Protein AF-A0A7S1VGA2-F1 (afdb_monomer_lite)

Foldseek 3Di:
DLLVPVLVVLVVLLVVLLVQLDDPVRCCQQVHDPDDVHDHHPLNVVSVVLSVVVSVVLSVLLVQQLVVVCVVPVDDSVVQSVLLVVQLVVQLVVQLPDCQCVPPQLLLLQQCVLHRVSSCVVRNSVSSCVRHDPVSSSSSSSSSLSSVQCSVQNNPRDPVVSCVSSVCSVPNDDDDDPDPDDPDDDPDDDDDDDDDDD

Radius of gyration: 21.78 Å; chains: 1; bounding box: 43×39×90 Å

Sequence (198 aa):
DASANKGGVTSSSLEVLAALALTDAEHSEHMCLPELGGEPPEFYKSYVQEVQDIIESNARLEFEAVWREHERTGEPRFVLTDKISDKINELNDAVVETDLFKSKRVRDAVMKHAVPQRLQELVGLEEILQRVPENYLQAIFSCYIASRYVYKFGLTAPEPHFLSFMAPYLFEGDEVLSQPKTPSVQPSSPKKKKKSTK

Structure (mmCIF, N/CA/C/O backbone):
data_AF-A0A7S1VGA2-F1
#
_entry.id   AF-A0A7S1VGA2-F1
#
loop_
_atom_site.group_PDB
_atom_site.id
_atom_site.type_symbol
_atom_site.label_atom_id
_atom_site.label_alt_id
_atom_site.label_comp_id
_atom_site.label_asym_id
_atom_site.label_entity_id
_atom_site.label_seq_id
_atom_site.pdbx_PDB_ins_code
_atom_site.Cartn_x
_atom_site.Cartn_y
_atom_site.Cartn_z
_atom_site.occupancy
_atom_site.B_iso_or_equiv
_atom_site.auth_seq_id
_atom_site.auth_comp_id
_atom_site.auth_asym_id
_atom_site.auth_atom_id
_atom_site.pdbx_PDB_model_num
ATOM 1 N N . ASP A 1 1 ? -1.236 -16.276 13.987 1.00 55.34 1 ASP A N 1
ATOM 2 C CA . ASP A 1 1 ? -1.074 -16.778 12.614 1.00 55.34 1 ASP A CA 1
ATOM 3 C C . ASP A 1 1 ? -1.465 -15.720 11.584 1.00 55.34 1 ASP A C 1
ATOM 5 O O . ASP A 1 1 ? -0.594 -15.245 10.872 1.00 55.34 1 ASP A O 1
ATOM 9 N N . ALA A 1 2 ? -2.711 -15.226 11.613 1.00 62.78 2 ALA A N 1
ATOM 10 C CA . ALA A 1 2 ? -3.245 -14.256 10.645 1.00 62.78 2 ALA A CA 1
ATOM 11 C C . ALA A 1 2 ? -2.461 -12.937 10.452 1.00 62.78 2 ALA A C 1
ATOM 13 O O . ALA A 1 2 ? -2.550 -12.348 9.387 1.00 62.78 2 ALA A O 1
ATOM 14 N N . SER A 1 3 ? -1.699 -12.450 11.438 1.00 62.25 3 SER A N 1
ATOM 15 C CA . SER A 1 3 ? -0.814 -11.280 11.246 1.00 62.25 3 SER A CA 1
ATOM 16 C C . SER A 1 3 ? 0.585 -11.679 10.743 1.00 62.25 3 SER A C 1
ATOM 18 O O . SER A 1 3 ? 1.204 -10.962 9.963 1.00 62.25 3 SER A O 1
ATOM 20 N N . ALA A 1 4 ? 1.069 -12.870 11.111 1.00 60.16 4 ALA A N 1
ATOM 21 C CA . ALA A 1 4 ? 2.411 -13.339 10.759 1.00 60.16 4 ALA A CA 1
ATOM 22 C C . ALA A 1 4 ? 2.522 -13.819 9.297 1.00 60.16 4 ALA A C 1
ATOM 24 O O . ALA A 1 4 ? 3.611 -13.803 8.730 1.00 60.16 4 ALA A O 1
ATOM 25 N N . ASN A 1 5 ? 1.410 -14.219 8.670 1.00 73.56 5 ASN A N 1
ATOM 26 C CA . ASN A 1 5 ? 1.384 -14.726 7.292 1.00 73.56 5 ASN A CA 1
ATOM 27 C C . ASN A 1 5 ? 1.237 -13.630 6.210 1.00 73.56 5 ASN A C 1
ATOM 29 O O . ASN A 1 5 ? 1.428 -13.907 5.025 1.00 73.56 5 ASN A O 1
ATOM 33 N N . LYS A 1 6 ? 0.952 -12.375 6.593 1.00 80.81 6 LYS A N 1
ATOM 34 C CA . LYS A 1 6 ? 0.698 -11.257 5.660 1.00 80.81 6 LYS A CA 1
ATOM 35 C C . LYS A 1 6 ? 1.936 -10.814 4.868 1.00 80.81 6 LYS A C 1
ATOM 37 O O . LYS A 1 6 ? 1.797 -10.152 3.837 1.00 80.81 6 LYS A O 1
ATOM 42 N N . GLY A 1 7 ? 3.135 -11.218 5.296 1.00 85.12 7 GLY A N 1
ATOM 43 C CA . GLY A 1 7 ? 4.381 -10.960 4.570 1.00 85.12 7 GLY A CA 1
ATOM 44 C C . GLY A 1 7 ? 4.391 -11.580 3.170 1.00 85.12 7 GLY A C 1
ATOM 45 O O . GLY A 1 7 ? 4.668 -10.877 2.204 1.00 85.12 7 GLY A O 1
ATOM 46 N N . GLY A 1 8 ? 3.991 -12.852 3.041 1.00 86.88 8 GLY A N 1
ATOM 47 C CA . GLY A 1 8 ? 3.944 -13.542 1.743 1.00 86.88 8 GLY A CA 1
ATOM 48 C C . GLY A 1 8 ? 2.891 -12.970 0.785 1.00 86.88 8 GLY A C 1
ATOM 49 O O . GLY A 1 8 ? 3.111 -12.895 -0.423 1.00 86.88 8 GLY A O 1
ATOM 50 N N . VAL A 1 9 ? 1.758 -12.507 1.323 1.00 89.06 9 VAL A N 1
ATOM 51 C CA . VAL A 1 9 ? 0.723 -11.808 0.537 1.00 89.06 9 VAL A CA 1
ATOM 52 C C . VAL A 1 9 ? 1.256 -10.473 0.016 1.00 89.06 9 VAL A C 1
ATOM 54 O O . VAL A 1 9 ? 1.057 -10.133 -1.146 1.00 89.06 9 VAL A O 1
ATOM 57 N N . THR A 1 10 ? 1.978 -9.733 0.859 1.00 92.00 10 THR A N 1
ATOM 58 C CA . THR A 1 10 ? 2.577 -8.450 0.470 1.00 92.00 10 THR A CA 1
ATOM 59 C C . THR A 1 10 ? 3.651 -8.648 -0.600 1.00 92.00 10 THR A C 1
ATOM 61 O O . THR A 1 10 ? 3.614 -7.963 -1.617 1.00 92.00 10 THR A O 1
ATOM 64 N N . SER A 1 11 ? 4.575 -9.599 -0.417 1.00 93.62 11 SER A N 1
ATOM 65 C CA . SER A 1 11 ? 5.650 -9.835 -1.387 1.00 93.62 11 SER A CA 1
ATOM 66 C C . SER A 1 11 ? 5.116 -10.276 -2.749 1.00 93.62 11 SER A C 1
ATOM 68 O O . SER A 1 11 ? 5.517 -9.712 -3.759 1.00 93.62 11 SER A O 1
ATOM 70 N N . SER A 1 12 ? 4.172 -11.224 -2.783 1.00 92.56 12 SER A N 1
ATOM 71 C CA . SER A 1 12 ? 3.577 -11.705 -4.040 1.00 92.56 12 SER A CA 1
ATOM 72 C C . SER A 1 12 ? 2.775 -10.621 -4.764 1.00 92.56 12 SER A C 1
ATOM 74 O O . SER A 1 12 ? 2.876 -10.494 -5.980 1.00 92.56 12 SER A O 1
ATOM 76 N N . SER A 1 13 ? 2.023 -9.789 -4.035 1.00 94.25 13 SER A N 1
ATOM 77 C CA . SER A 1 13 ? 1.293 -8.659 -4.625 1.00 94.25 13 SER A CA 1
ATOM 78 C C . SER A 1 13 ? 2.229 -7.627 -5.269 1.00 94.25 13 SER A C 1
ATOM 80 O O . SER A 1 13 ? 1.944 -7.121 -6.358 1.00 94.25 13 SER A O 1
ATOM 82 N N . LEU A 1 14 ? 3.369 -7.337 -4.630 1.00 96.88 14 LEU A N 1
ATOM 83 C CA . LEU A 1 14 ? 4.366 -6.407 -5.164 1.00 96.88 14 LEU A CA 1
ATOM 84 C C . LEU A 1 14 ? 5.155 -7.008 -6.336 1.00 96.88 14 LEU A C 1
ATOM 86 O O . LEU A 1 14 ? 5.416 -6.310 -7.310 1.00 96.88 14 LEU A O 1
ATOM 90 N N . GLU A 1 15 ? 5.449 -8.306 -6.308 1.00 95.69 15 GLU A N 1
ATOM 91 C CA . GLU A 1 15 ? 6.042 -9.015 -7.448 1.00 95.69 15 GLU A CA 1
ATOM 92 C C . GLU A 1 15 ? 5.124 -8.973 -8.681 1.00 95.69 15 GLU A C 1
ATOM 94 O O . GLU A 1 15 ? 5.561 -8.605 -9.771 1.00 95.69 15 GLU A O 1
ATOM 99 N N . VAL A 1 16 ? 3.826 -9.248 -8.501 1.00 97.00 16 VAL A N 1
ATOM 100 C CA . VAL A 1 16 ? 2.825 -9.114 -9.573 1.00 97.00 16 VAL A CA 1
ATOM 101 C C . VAL A 1 16 ? 2.725 -7.667 -10.058 1.00 97.00 16 VAL A C 1
ATOM 103 O O . VAL A 1 16 ? 2.638 -7.434 -11.262 1.00 97.00 16 VAL A O 1
ATOM 106 N N . LEU A 1 17 ? 2.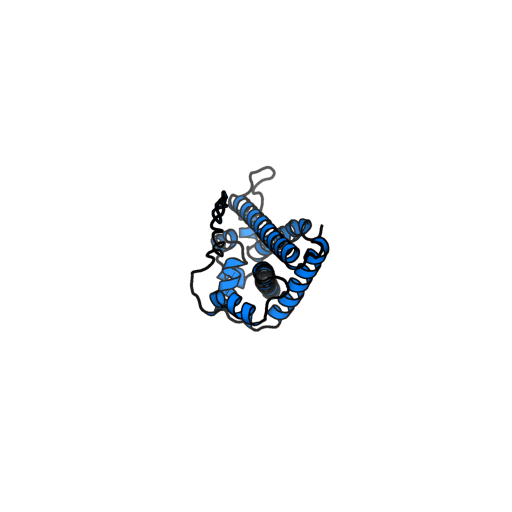780 -6.680 -9.156 1.00 97.81 17 LEU A N 1
ATOM 107 C CA . LEU A 1 17 ? 2.789 -5.267 -9.540 1.00 97.81 17 LEU A CA 1
ATOM 108 C C . LEU A 1 17 ? 3.992 -4.929 -10.430 1.00 97.81 17 LEU A C 1
ATOM 110 O O . LEU A 1 17 ? 3.812 -4.259 -11.443 1.00 97.81 17 LEU A O 1
ATOM 114 N N . ALA A 1 18 ? 5.195 -5.397 -10.085 1.00 97.62 18 ALA A N 1
ATOM 115 C CA . ALA A 1 18 ? 6.385 -5.193 -10.909 1.00 97.62 18 ALA A CA 1
ATOM 116 C C . ALA A 1 18 ? 6.227 -5.835 -12.297 1.00 97.62 18 ALA A C 1
ATOM 118 O O . ALA A 1 18 ? 6.518 -5.188 -13.300 1.00 97.62 18 ALA A O 1
ATOM 119 N N . ALA A 1 19 ? 5.692 -7.057 -12.368 1.00 97.12 19 ALA A N 1
ATOM 120 C CA . ALA A 1 19 ? 5.432 -7.745 -13.634 1.00 97.12 19 ALA A CA 1
ATOM 121 C C . ALA A 1 19 ? 4.388 -7.036 -14.516 1.00 97.12 19 ALA A C 1
ATOM 123 O O . ALA A 1 19 ? 4.498 -7.067 -15.735 1.00 97.12 19 ALA A O 1
ATOM 124 N N . LEU A 1 20 ? 3.385 -6.381 -13.919 1.00 97.94 20 LEU A N 1
ATOM 125 C CA . LEU A 1 20 ? 2.378 -5.601 -14.652 1.00 97.94 20 LEU A CA 1
ATOM 126 C C . LEU A 1 20 ? 2.880 -4.210 -15.071 1.00 97.94 20 LEU A C 1
ATOM 128 O O . LEU A 1 20 ? 2.376 -3.634 -16.032 1.00 97.94 20 LEU A O 1
ATOM 132 N N . ALA A 1 21 ? 3.824 -3.643 -14.321 1.00 97.94 21 ALA A N 1
ATOM 133 C CA . ALA A 1 21 ? 4.350 -2.300 -14.551 1.00 97.94 21 ALA A CA 1
ATOM 134 C C . ALA A 1 21 ? 5.511 -2.262 -15.557 1.00 97.94 21 ALA A C 1
ATOM 136 O O . ALA A 1 21 ? 5.733 -1.237 -16.207 1.00 97.94 21 ALA A O 1
ATOM 137 N N . LEU A 1 22 ? 6.267 -3.352 -15.674 1.00 98.19 22 LEU A N 1
ATOM 138 C CA . LEU A 1 22 ? 7.411 -3.466 -16.573 1.00 98.19 22 LEU A CA 1
ATOM 139 C C . LEU A 1 22 ? 6.993 -4.106 -17.899 1.00 98.19 22 LEU A C 1
ATOM 141 O O . LEU A 1 22 ? 6.165 -5.011 -17.940 1.00 98.19 22 LEU A O 1
ATOM 145 N N . THR A 1 23 ? 7.595 -3.653 -18.993 1.00 97.88 23 THR A N 1
ATOM 146 C CA . THR A 1 23 ? 7.565 -4.392 -20.261 1.00 97.88 23 THR A CA 1
ATOM 147 C C . THR A 1 23 ? 8.368 -5.689 -20.138 1.00 97.88 23 THR A C 1
ATOM 149 O O . THR A 1 23 ? 9.247 -5.797 -19.285 1.00 97.88 23 THR A O 1
ATOM 152 N N . ASP A 1 24 ? 8.143 -6.655 -21.032 1.00 97.19 24 ASP A N 1
ATOM 153 C CA . ASP A 1 24 ? 8.895 -7.922 -21.034 1.00 97.19 24 ASP A CA 1
ATOM 154 C C . ASP A 1 24 ? 10.421 -7.709 -21.069 1.00 97.19 24 ASP A C 1
ATOM 156 O O . ASP A 1 24 ? 11.172 -8.424 -20.404 1.00 97.19 24 ASP A O 1
ATOM 160 N N . ALA A 1 25 ? 10.883 -6.701 -21.820 1.00 97.12 25 ALA A N 1
ATOM 161 C CA . ALA A 1 25 ? 12.299 -6.355 -21.917 1.00 97.12 25 ALA A CA 1
ATOM 162 C C . ALA A 1 25 ? 12.837 -5.772 -20.600 1.00 97.12 25 ALA A C 1
ATOM 164 O O . ALA A 1 25 ? 13.835 -6.271 -20.084 1.00 97.12 25 ALA A O 1
ATOM 165 N N . GLU A 1 26 ? 12.150 -4.777 -20.025 1.00 97.69 26 GLU A N 1
ATOM 166 C CA . GLU A 1 26 ? 12.526 -4.178 -18.734 1.00 97.69 26 GLU A CA 1
ATOM 167 C C . GLU A 1 26 ? 12.481 -5.218 -17.603 1.00 97.69 26 GLU A C 1
ATOM 169 O O . GLU A 1 26 ? 13.362 -5.250 -16.746 1.00 97.69 26 GLU A O 1
ATOM 174 N N . HIS A 1 27 ? 11.484 -6.108 -17.605 1.00 97.12 27 HIS A N 1
ATOM 175 C CA . HIS A 1 27 ? 11.375 -7.185 -16.626 1.00 97.12 27 HIS A CA 1
ATOM 176 C C . HIS A 1 27 ? 12.542 -8.170 -16.757 1.00 97.12 27 HIS A C 1
ATOM 178 O O . HIS A 1 27 ? 13.183 -8.505 -15.761 1.00 97.12 27 HIS A O 1
ATOM 184 N N . SER A 1 28 ? 12.861 -8.608 -17.978 1.00 95.88 28 SER A N 1
ATOM 185 C CA . SER A 1 28 ? 14.006 -9.490 -18.213 1.00 95.88 28 SER A CA 1
ATOM 186 C C . SER A 1 28 ? 15.332 -8.847 -17.803 1.00 95.88 28 SER A C 1
ATOM 188 O O . SER A 1 28 ? 16.215 -9.551 -17.320 1.00 95.88 28 SER A O 1
ATOM 190 N N . GLU A 1 29 ? 15.489 -7.539 -18.000 1.00 96.12 29 GLU A N 1
ATOM 191 C CA . GLU A 1 29 ? 16.711 -6.809 -17.656 1.00 96.12 29 GLU A CA 1
ATOM 192 C C . GLU A 1 29 ? 16.858 -6.594 -16.144 1.00 96.12 29 GLU A C 1
ATOM 194 O O . GLU A 1 29 ? 17.941 -6.769 -15.584 1.00 96.12 29 GLU A O 1
ATOM 199 N N . HIS A 1 30 ? 15.774 -6.204 -15.473 1.00 97.38 30 HIS A N 1
ATOM 200 C CA . HIS A 1 30 ? 15.844 -5.697 -14.105 1.00 97.38 30 HIS A CA 1
ATOM 201 C C . HIS A 1 30 ? 15.396 -6.690 -13.035 1.00 97.38 30 HIS A C 1
ATOM 203 O O . HIS A 1 30 ? 15.802 -6.536 -11.883 1.00 97.38 30 HIS A O 1
ATOM 209 N N . MET A 1 31 ? 14.591 -7.697 -13.388 1.00 96.00 31 MET A N 1
ATOM 210 C CA . MET A 1 31 ? 13.984 -8.641 -12.438 1.00 96.00 31 MET A CA 1
ATOM 211 C C . MET A 1 31 ? 14.457 -10.087 -12.619 1.00 96.00 31 MET A C 1
ATOM 213 O O . MET A 1 31 ? 14.216 -10.918 -11.744 1.00 96.00 31 MET A O 1
ATOM 217 N N . CYS A 1 32 ? 15.132 -10.415 -13.723 1.00 94.19 32 CYS A N 1
ATOM 218 C CA . CYS A 1 32 ? 15.611 -11.769 -14.001 1.00 94.19 32 CYS A CA 1
ATOM 219 C C . CYS A 1 32 ? 17.134 -11.884 -13.874 1.00 94.19 32 CYS A C 1
ATOM 221 O O . CYS A 1 32 ? 17.874 -10.920 -14.052 1.00 94.19 32 CYS A O 1
ATOM 223 N N . LEU A 1 33 ? 17.613 -13.095 -13.578 1.00 93.06 33 LEU A N 1
ATOM 224 C CA . LEU A 1 33 ? 19.043 -13.392 -13.633 1.00 93.06 33 LEU A CA 1
ATOM 225 C C . LEU A 1 33 ? 19.530 -13.310 -15.089 1.00 93.06 33 LEU A C 1
ATOM 227 O O . LEU A 1 33 ? 18.961 -14.005 -15.934 1.00 93.06 33 LEU A O 1
ATOM 231 N N . PRO A 1 34 ? 20.595 -12.543 -15.387 1.00 86.88 34 PRO A N 1
ATOM 232 C CA . PRO A 1 34 ? 21.157 -12.487 -16.737 1.00 86.88 34 PRO A CA 1
ATOM 233 C C . PRO A 1 34 ? 21.733 -13.837 -17.184 1.00 86.88 34 PRO A C 1
ATOM 235 O O . PRO A 1 34 ? 21.670 -14.200 -18.356 1.00 86.88 34 PRO A O 1
ATOM 238 N N . GLU A 1 35 ? 22.296 -14.587 -16.232 1.00 89.44 35 GLU A N 1
ATOM 239 C CA . GLU A 1 35 ? 22.978 -15.859 -16.457 1.00 89.44 35 GLU A CA 1
ATOM 240 C C . GLU A 1 35 ? 22.663 -16.841 -15.320 1.00 89.44 35 GLU A C 1
ATOM 242 O O . GLU A 1 35 ? 22.491 -16.450 -14.161 1.00 89.44 35 GLU A O 1
ATOM 247 N N . LEU A 1 36 ? 22.614 -18.142 -15.627 1.00 86.81 36 LEU A N 1
ATOM 248 C CA . LEU A 1 36 ? 22.375 -19.174 -14.618 1.00 86.81 36 LEU A CA 1
ATOM 249 C C . LEU A 1 36 ? 23.535 -19.215 -13.611 1.00 86.81 36 LEU A C 1
ATOM 251 O O . LEU A 1 36 ? 24.669 -19.512 -13.976 1.00 86.81 36 LEU A O 1
ATOM 255 N N . GLY A 1 37 ? 23.234 -18.960 -12.337 1.00 83.88 37 GLY A N 1
ATOM 256 C CA . GLY A 1 37 ? 24.248 -18.865 -11.280 1.00 83.88 37 GLY A CA 1
ATOM 257 C C . GLY A 1 37 ? 24.991 -17.524 -11.240 1.00 83.88 37 GLY A C 1
ATOM 258 O O . GLY A 1 37 ? 25.950 -17.400 -10.482 1.00 83.88 37 GLY A O 1
ATOM 259 N N . GLY A 1 38 ? 24.558 -16.543 -12.039 1.00 88.44 38 GLY A N 1
ATOM 260 C CA . GLY A 1 38 ? 25.034 -15.165 -11.969 1.00 88.44 38 GLY A CA 1
ATOM 261 C C . GLY A 1 38 ? 24.440 -14.383 -10.795 1.00 88.44 38 GLY A C 1
ATOM 262 O O . GLY A 1 38 ? 23.589 -14.870 -10.047 1.00 88.44 38 GLY A O 1
ATOM 263 N N . GLU A 1 39 ? 24.889 -13.140 -10.648 1.00 93.69 39 GLU A N 1
ATOM 264 C CA . GLU A 1 39 ? 24.371 -12.217 -9.639 1.00 93.69 39 GLU A CA 1
ATOM 265 C C . GLU A 1 39 ? 23.034 -11.596 -10.082 1.00 93.69 39 GLU A C 1
ATOM 267 O O . GLU A 1 39 ? 22.896 -11.217 -11.249 1.00 93.69 39 GLU A O 1
ATOM 272 N N . PRO A 1 40 ? 22.056 -11.431 -9.169 1.00 94.00 40 PRO A N 1
ATOM 273 C CA . PRO A 1 40 ? 20.838 -10.682 -9.462 1.00 94.00 40 PRO A CA 1
ATOM 274 C C . PRO A 1 40 ? 21.136 -9.235 -9.877 1.00 94.00 40 PRO A C 1
ATOM 276 O O . PRO A 1 40 ? 22.064 -8.639 -9.311 1.00 94.00 40 PRO A O 1
ATOM 279 N N . PRO A 1 41 ? 20.335 -8.646 -10.790 1.00 96.19 41 PRO A N 1
ATOM 280 C CA . PRO A 1 41 ? 20.446 -7.234 -11.134 1.00 96.19 41 PRO A CA 1
ATOM 281 C C . PRO A 1 41 ? 20.376 -6.341 -9.892 1.00 96.19 41 PRO A C 1
ATOM 283 O O . PRO A 1 41 ? 19.668 -6.641 -8.927 1.00 96.19 41 PRO A O 1
ATOM 286 N N . GLU A 1 42 ? 21.074 -5.207 -9.929 1.00 96.62 42 GLU A N 1
ATOM 287 C CA . GLU A 1 42 ? 21.094 -4.273 -8.796 1.00 96.62 42 GLU A CA 1
ATOM 288 C C . GLU A 1 42 ? 19.692 -3.732 -8.479 1.00 96.62 42 GLU A C 1
ATOM 290 O O . GLU A 1 42 ? 19.314 -3.611 -7.313 1.00 96.62 42 GLU A O 1
ATOM 295 N N . PHE A 1 43 ? 18.880 -3.498 -9.518 1.00 97.50 43 PHE A N 1
ATOM 296 C CA . PHE A 1 43 ? 17.478 -3.128 -9.346 1.00 97.50 43 PHE A CA 1
ATOM 297 C C . PHE A 1 43 ? 16.731 -4.168 -8.508 1.00 97.50 43 PHE A C 1
ATOM 299 O O . PHE A 1 43 ? 16.188 -3.804 -7.468 1.00 97.50 43 PHE A O 1
ATOM 306 N N . TYR A 1 44 ? 16.773 -5.450 -8.894 1.00 97.38 44 TYR A N 1
ATOM 307 C CA . TYR A 1 44 ? 16.127 -6.537 -8.157 1.00 97.38 44 TYR A CA 1
ATOM 308 C C . TYR A 1 44 ? 16.543 -6.562 -6.682 1.00 97.38 44 TYR A C 1
ATOM 310 O O . TYR A 1 44 ? 15.686 -6.635 -5.804 1.00 97.38 44 TYR A O 1
ATOM 318 N N . LYS A 1 45 ? 17.845 -6.439 -6.386 1.00 97.31 45 LYS A N 1
ATOM 319 C CA . LYS A 1 45 ? 18.355 -6.413 -5.002 1.00 97.31 45 LYS A CA 1
ATOM 320 C C . LYS A 1 45 ? 17.744 -5.258 -4.204 1.00 97.31 45 LYS A C 1
ATOM 322 O O . LYS A 1 45 ? 17.221 -5.474 -3.112 1.00 97.31 45 LYS A O 1
ATOM 327 N N . SER A 1 46 ? 17.763 -4.050 -4.769 1.00 98.06 46 SER A N 1
ATOM 328 C CA . SER A 1 46 ? 17.198 -2.861 -4.121 1.00 98.06 46 SER A CA 1
ATOM 329 C C . SER A 1 46 ? 15.671 -2.921 -3.980 1.00 98.06 46 SER A C 1
ATOM 331 O O . SER A 1 46 ? 15.127 -2.482 -2.969 1.00 98.06 46 SER A O 1
ATOM 333 N N . TYR A 1 47 ? 14.981 -3.514 -4.957 1.00 98.06 47 TYR A N 1
ATOM 334 C CA . TYR A 1 47 ? 13.534 -3.695 -4.952 1.00 98.06 47 TYR A CA 1
ATOM 335 C C . TYR A 1 47 ? 13.105 -4.707 -3.888 1.00 98.06 47 TYR A C 1
ATOM 337 O O . TYR A 1 47 ? 12.193 -4.438 -3.112 1.00 98.06 47 TYR A O 1
ATOM 345 N N . VAL A 1 48 ? 13.805 -5.841 -3.780 1.00 97.38 48 VAL A N 1
ATOM 346 C CA . VAL A 1 48 ? 13.564 -6.836 -2.725 1.00 97.38 48 VAL A CA 1
ATOM 347 C C . VAL A 1 48 ? 13.789 -6.236 -1.338 1.00 97.38 48 VAL A C 1
ATOM 349 O O . VAL A 1 48 ? 12.992 -6.501 -0.439 1.00 97.38 48 VAL A O 1
ATOM 352 N N . GLN A 1 49 ? 14.823 -5.407 -1.159 1.00 98.19 49 GLN A N 1
ATOM 353 C CA . GLN A 1 49 ? 15.041 -4.711 0.111 1.00 98.19 49 GLN A CA 1
ATOM 354 C C . GLN A 1 49 ? 13.865 -3.782 0.450 1.00 98.19 49 GLN A C 1
ATOM 356 O O . GLN A 1 49 ? 13.343 -3.836 1.558 1.00 98.19 49 GLN A O 1
ATOM 361 N N . GLU A 1 50 ? 13.382 -2.993 -0.512 1.00 98.38 50 GLU A N 1
ATOM 362 C CA . GLU A 1 50 ? 12.206 -2.142 -0.297 1.00 98.38 50 GLU A CA 1
ATOM 363 C C . GLU A 1 50 ? 10.943 -2.962 0.033 1.00 98.38 50 GLU A C 1
ATOM 365 O O . GLU A 1 50 ? 10.174 -2.593 0.921 1.00 98.38 50 GLU A O 1
ATOM 370 N N . VAL A 1 51 ? 10.729 -4.103 -0.629 1.00 97.56 51 VAL A N 1
ATOM 371 C CA . VAL A 1 51 ? 9.617 -5.017 -0.316 1.00 97.56 51 VAL A CA 1
ATOM 372 C C . VAL A 1 51 ? 9.705 -5.516 1.131 1.00 97.56 51 VAL A C 1
ATOM 374 O O . VAL A 1 51 ? 8.687 -5.551 1.827 1.00 97.56 51 VAL A O 1
ATOM 377 N N . GLN A 1 52 ? 10.901 -5.870 1.608 1.00 97.56 52 GLN A N 1
ATOM 378 C CA . GLN A 1 52 ? 11.119 -6.263 3.004 1.00 97.56 52 GLN A CA 1
ATOM 379 C C . GLN A 1 52 ? 10.790 -5.114 3.962 1.00 97.56 52 GLN A C 1
ATOM 381 O O . GLN A 1 52 ? 10.035 -5.315 4.916 1.00 97.56 52 GLN A O 1
ATOM 386 N N . ASP A 1 53 ? 11.248 -3.898 3.661 1.00 97.88 53 ASP A N 1
ATOM 387 C CA . ASP A 1 53 ? 10.968 -2.710 4.472 1.00 97.88 53 ASP A CA 1
ATOM 388 C C . ASP A 1 53 ? 9.453 -2.423 4.554 1.00 97.88 53 ASP A C 1
ATOM 390 O O . ASP A 1 53 ? 8.924 -2.083 5.621 1.00 97.88 53 ASP A O 1
ATOM 394 N N . ILE A 1 54 ? 8.719 -2.607 3.448 1.00 96.88 54 ILE A N 1
ATOM 395 C CA . ILE A 1 54 ? 7.254 -2.483 3.404 1.00 96.88 54 ILE A CA 1
ATOM 396 C C . ILE A 1 54 ? 6.589 -3.547 4.286 1.00 96.88 54 ILE A C 1
ATOM 398 O O . ILE A 1 54 ? 5.676 -3.216 5.051 1.00 96.88 54 ILE A O 1
ATOM 402 N N . ILE A 1 55 ? 7.038 -4.805 4.214 1.00 96.06 55 ILE A N 1
ATOM 403 C CA . ILE A 1 55 ? 6.518 -5.906 5.040 1.00 96.06 55 ILE A CA 1
ATOM 404 C C . ILE A 1 55 ? 6.723 -5.602 6.524 1.00 96.06 55 ILE A C 1
ATOM 406 O O . ILE A 1 55 ? 5.767 -5.668 7.301 1.00 96.06 55 ILE A O 1
ATOM 410 N N . GLU A 1 56 ? 7.935 -5.214 6.918 1.00 96.31 56 GLU A N 1
ATOM 411 C CA . GLU A 1 56 ? 8.247 -4.854 8.301 1.00 96.31 56 GLU A CA 1
ATOM 412 C C . GLU A 1 56 ? 7.416 -3.660 8.774 1.00 96.31 56 GLU A C 1
ATOM 414 O O . GLU A 1 56 ? 6.919 -3.638 9.903 1.00 96.31 56 GLU A O 1
ATOM 419 N N . SER A 1 57 ? 7.229 -2.666 7.904 1.00 96.31 57 SER A N 1
ATOM 420 C CA . SER A 1 57 ? 6.414 -1.496 8.211 1.00 96.31 57 SER A CA 1
ATOM 421 C C . SER A 1 57 ? 4.947 -1.848 8.427 1.00 96.31 57 SER A C 1
ATOM 423 O O . SER A 1 57 ? 4.350 -1.423 9.419 1.00 96.31 57 SER A O 1
ATOM 425 N N . ASN A 1 58 ? 4.378 -2.683 7.558 1.00 95.00 58 ASN A N 1
ATOM 426 C CA . ASN A 1 58 ? 3.011 -3.172 7.694 1.00 95.00 58 ASN A CA 1
ATOM 427 C C . ASN A 1 58 ? 2.827 -3.987 8.980 1.00 95.00 58 ASN A C 1
ATOM 429 O O . ASN A 1 58 ? 1.880 -3.730 9.723 1.00 95.00 58 ASN A O 1
ATOM 433 N N . ALA A 1 59 ? 3.752 -4.906 9.274 1.00 94.50 59 ALA A N 1
ATOM 434 C CA . ALA A 1 59 ? 3.713 -5.723 10.484 1.00 94.50 59 ALA A CA 1
ATOM 435 C C . ALA A 1 59 ? 3.781 -4.863 11.754 1.00 94.50 59 ALA A C 1
ATOM 437 O O . ALA A 1 59 ? 3.021 -5.077 12.698 1.00 94.50 59 ALA A O 1
ATOM 438 N N . ARG A 1 60 ? 4.645 -3.841 11.762 1.00 96.25 60 ARG A N 1
ATOM 439 C CA . ARG A 1 60 ? 4.758 -2.891 12.875 1.00 96.25 60 ARG A CA 1
ATOM 440 C C . ARG A 1 60 ? 3.468 -2.105 13.080 1.00 96.25 60 ARG A C 1
ATOM 442 O O . ARG A 1 60 ? 2.992 -2.009 14.204 1.00 96.25 60 ARG A O 1
ATOM 449 N N . LEU A 1 61 ? 2.890 -1.555 12.012 1.00 96.44 61 LEU A N 1
ATOM 450 C CA . LEU A 1 61 ? 1.651 -0.777 12.094 1.00 96.44 61 LEU A CA 1
ATOM 451 C C . LEU A 1 61 ? 0.476 -1.616 12.610 1.00 96.44 61 LEU A C 1
ATOM 453 O O . LEU A 1 61 ? -0.278 -1.147 13.464 1.00 96.44 61 LEU A O 1
ATOM 457 N N . GLU A 1 62 ? 0.340 -2.854 12.132 1.00 95.44 62 GLU A N 1
ATOM 458 C CA . GLU A 1 62 ? -0.686 -3.774 12.623 1.00 95.44 62 GLU A CA 1
ATOM 459 C C . GLU A 1 62 ? -0.455 -4.137 14.094 1.00 95.44 62 GLU A C 1
ATOM 461 O O . GLU A 1 62 ? -1.391 -4.074 14.893 1.00 95.44 62 GLU A O 1
ATOM 466 N N . PHE A 1 63 ? 0.787 -4.459 14.473 1.00 95.31 63 PHE A N 1
ATOM 467 C CA . PHE A 1 63 ? 1.141 -4.762 15.857 1.00 95.31 63 PHE A CA 1
ATOM 468 C C . PHE A 1 63 ? 0.771 -3.612 16.797 1.00 95.31 63 PHE A C 1
ATOM 470 O O . PHE A 1 63 ? 0.099 -3.840 17.801 1.00 95.31 63 PHE A O 1
ATOM 477 N N . GLU A 1 64 ? 1.149 -2.379 16.455 1.00 96.69 64 GLU A N 1
ATOM 478 C CA . GLU A 1 64 ? 0.838 -1.188 17.252 1.00 96.69 64 GLU A CA 1
ATOM 479 C C . GLU A 1 64 ? -0.674 -0.943 17.356 1.00 96.69 64 GLU A C 1
ATOM 481 O O . GLU A 1 64 ? -1.175 -0.552 18.413 1.00 96.69 64 GLU A O 1
ATOM 486 N N . ALA A 1 65 ? -1.429 -1.199 16.283 1.00 96.19 65 ALA A N 1
ATOM 487 C CA . ALA A 1 65 ? -2.884 -1.092 16.302 1.00 96.19 65 ALA A CA 1
ATOM 488 C C . ALA A 1 65 ? -3.519 -2.130 17.240 1.00 96.19 65 ALA A C 1
ATOM 490 O O . ALA A 1 65 ? -4.316 -1.767 18.107 1.00 96.19 65 ALA A O 1
ATOM 491 N N . VAL A 1 66 ? -3.121 -3.402 17.124 1.00 96.31 66 VAL A N 1
ATOM 492 C CA . VAL A 1 66 ? -3.579 -4.490 18.005 1.00 96.31 66 VAL A CA 1
ATOM 493 C C . VAL A 1 66 ? -3.200 -4.207 19.458 1.00 96.31 66 VAL A C 1
ATOM 495 O O . VAL A 1 66 ? -4.017 -4.396 20.361 1.00 96.31 66 VAL A O 1
ATOM 498 N N . TRP A 1 67 ? -1.970 -3.749 19.698 1.00 96.38 67 TRP A N 1
ATOM 499 C CA . TRP A 1 67 ? -1.470 -3.454 21.035 1.00 96.38 67 TRP A CA 1
ATOM 500 C C . TRP A 1 67 ? -2.277 -2.342 21.700 1.00 96.38 67 TRP A C 1
ATOM 502 O O . TRP A 1 67 ? -2.790 -2.525 22.804 1.00 96.38 67 TRP A O 1
ATOM 512 N N . ARG A 1 68 ? -2.465 -1.223 20.995 1.00 96.88 68 ARG A N 1
ATOM 513 C CA . ARG A 1 68 ? -3.241 -0.081 21.483 1.00 96.88 68 ARG A CA 1
ATOM 514 C C . ARG A 1 68 ? -4.700 -0.446 21.761 1.00 96.88 68 ARG A C 1
ATOM 516 O O . ARG A 1 68 ? -5.251 -0.020 22.774 1.00 96.88 68 ARG A O 1
ATOM 523 N N . GLU A 1 69 ? -5.336 -1.242 20.900 1.00 97.44 69 GLU A N 1
ATOM 524 C CA . GLU A 1 69 ? -6.712 -1.703 21.139 1.00 97.44 69 GLU A CA 1
ATOM 525 C C . GLU A 1 69 ? -6.804 -2.652 22.338 1.00 97.44 69 GLU A C 1
ATOM 527 O O . GLU A 1 69 ? -7.759 -2.570 23.116 1.00 97.44 69 GLU A O 1
ATOM 532 N N . HIS A 1 70 ? -5.798 -3.505 22.545 1.00 97.44 70 HIS A N 1
ATOM 533 C CA . HIS A 1 70 ? -5.730 -4.376 23.715 1.00 97.44 70 HIS A CA 1
ATOM 534 C C . HIS A 1 70 ? -5.611 -3.569 25.008 1.00 97.44 70 HIS A C 1
ATOM 536 O O . HIS A 1 70 ? -6.345 -3.832 25.956 1.00 97.44 70 HIS A O 1
ATOM 542 N N . GLU A 1 71 ? -4.740 -2.559 25.044 1.00 97.50 71 GLU A N 1
ATOM 543 C CA . GLU A 1 71 ? -4.602 -1.678 26.209 1.00 97.50 71 GLU A CA 1
ATOM 544 C C . GLU A 1 71 ? -5.889 -0.901 26.508 1.00 97.50 71 GLU A C 1
ATOM 546 O O . GLU A 1 71 ? -6.234 -0.695 27.671 1.00 97.50 71 GLU A O 1
ATOM 551 N N . ARG A 1 72 ? -6.629 -0.499 25.468 1.00 96.12 72 ARG A N 1
ATOM 552 C CA . ARG A 1 72 ? -7.878 0.260 25.607 1.00 96.12 72 ARG A CA 1
ATOM 553 C C . ARG A 1 72 ? -9.051 -0.590 26.099 1.00 96.12 72 ARG A C 1
ATOM 555 O O . ARG A 1 72 ? -9.888 -0.091 26.847 1.00 96.12 72 ARG A O 1
ATOM 562 N N . THR A 1 73 ? -9.158 -1.832 25.630 1.00 96.50 73 THR A N 1
ATOM 563 C CA . THR A 1 73 ? -10.370 -2.657 25.797 1.00 96.50 73 THR A CA 1
ATOM 564 C C . THR A 1 73 ? -10.191 -3.850 26.730 1.00 96.50 73 THR A C 1
ATOM 566 O O . THR A 1 73 ? -11.173 -4.359 27.263 1.00 96.50 73 THR A O 1
ATOM 569 N N . GLY A 1 74 ? -8.957 -4.321 26.915 1.00 97.12 74 GLY A N 1
ATOM 570 C CA . GLY A 1 74 ? -8.656 -5.594 27.567 1.00 97.12 74 GLY A CA 1
ATOM 571 C C . GLY A 1 74 ? -8.992 -6.830 26.723 1.00 97.12 74 GLY A C 1
ATOM 572 O O . GLY A 1 74 ? -8.772 -7.950 27.185 1.00 97.12 74 GLY A O 1
ATOM 573 N N . GLU A 1 75 ? -9.501 -6.670 25.495 1.00 97.56 75 GLU A N 1
ATOM 574 C CA . GLU A 1 75 ? -9.862 -7.798 24.634 1.00 97.56 75 GLU A CA 1
ATOM 575 C C . GLU A 1 75 ? -8.628 -8.610 24.207 1.00 97.56 75 GLU A C 1
ATOM 577 O O . GLU A 1 75 ? -7.579 -8.026 23.927 1.00 97.56 75 GLU A O 1
ATOM 582 N N . PRO A 1 76 ? -8.703 -9.951 24.112 1.00 97.44 76 PRO A N 1
ATOM 583 C CA . PRO A 1 76 ? -7.561 -10.760 23.696 1.00 97.44 76 PRO A CA 1
ATOM 584 C C . PRO A 1 76 ? -7.020 -10.357 22.315 1.00 97.44 76 PRO A C 1
ATOM 586 O O . PRO A 1 76 ? -7.777 -10.218 21.358 1.00 97.44 76 PRO A O 1
ATOM 589 N N . ARG A 1 77 ? -5.690 -10.242 22.184 1.00 94.94 77 ARG A N 1
ATOM 590 C CA . ARG A 1 77 ? -5.026 -9.790 20.941 1.00 94.94 77 ARG A CA 1
ATOM 591 C C . ARG A 1 77 ? -5.421 -10.595 19.700 1.00 94.94 77 ARG A C 1
ATOM 593 O O . ARG A 1 77 ? -5.542 -10.010 18.636 1.00 94.94 77 ARG A O 1
ATOM 600 N N . PHE A 1 78 ? -5.650 -11.903 19.835 1.00 92.56 78 PHE A N 1
ATOM 601 C CA . PHE A 1 78 ? -6.064 -12.736 18.702 1.00 92.56 78 PHE A CA 1
ATOM 602 C C . PHE A 1 78 ? -7.450 -12.344 18.165 1.00 92.56 78 PHE A C 1
ATOM 604 O O . PHE A 1 78 ? -7.628 -12.303 16.957 1.00 92.56 78 PHE A O 1
ATOM 611 N N . VAL A 1 79 ? -8.390 -11.969 19.044 1.00 95.25 79 VAL A N 1
ATOM 612 C CA . VAL A 1 79 ? -9.714 -11.452 18.650 1.00 95.25 79 VAL A CA 1
ATOM 613 C C . VAL A 1 79 ? -9.567 -10.090 17.974 1.00 95.25 79 VAL A C 1
ATOM 615 O O . VAL A 1 79 ? -10.247 -9.795 16.996 1.00 95.25 79 VAL A O 1
ATOM 618 N N . LEU A 1 80 ? -8.665 -9.249 18.486 1.00 96.38 80 LEU A N 1
ATOM 619 C CA . LEU A 1 80 ? -8.408 -7.927 17.918 1.00 96.38 80 LEU A CA 1
ATOM 620 C C . LEU A 1 80 ? -7.765 -7.995 16.528 1.00 96.38 80 LEU A C 1
ATOM 622 O O . LEU A 1 80 ? -8.091 -7.157 15.694 1.00 96.38 80 LEU A O 1
ATOM 626 N N . THR A 1 81 ? -6.901 -8.979 16.255 1.00 94.19 81 THR A N 1
ATOM 627 C CA . THR A 1 81 ? -6.353 -9.208 14.905 1.00 94.19 81 THR A CA 1
ATOM 628 C C . THR A 1 81 ? -7.464 -9.447 13.882 1.00 94.19 81 THR A C 1
ATOM 630 O O . THR A 1 81 ? -7.432 -8.847 12.804 1.00 94.19 81 THR A O 1
ATOM 633 N N . ASP A 1 82 ? -8.456 -10.271 14.228 1.00 94.94 82 ASP A N 1
ATOM 634 C CA . ASP A 1 82 ? -9.587 -10.569 13.345 1.00 94.94 82 ASP A CA 1
ATOM 635 C C . ASP A 1 82 ? -10.455 -9.321 13.153 1.00 94.94 82 ASP A C 1
ATOM 637 O O . ASP A 1 82 ? -10.643 -8.873 12.027 1.00 94.94 82 ASP A 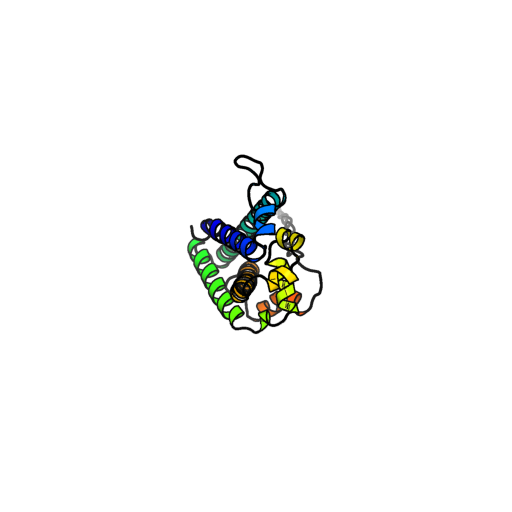O 1
ATOM 641 N N . LYS A 1 83 ? -10.846 -8.652 14.248 1.00 96.81 83 LYS A N 1
ATOM 642 C CA . LYS A 1 83 ? -11.641 -7.411 14.188 1.00 96.81 83 LYS A CA 1
ATOM 643 C C . LYS A 1 83 ? -10.976 -6.303 13.372 1.00 96.81 83 LYS A C 1
ATOM 645 O O . LYS A 1 83 ? -11.657 -5.567 12.664 1.00 96.81 83 LYS A O 1
ATOM 650 N N . ILE A 1 84 ? -9.656 -6.140 13.493 1.00 95.88 84 ILE A N 1
ATOM 651 C CA . ILE A 1 84 ? -8.903 -5.149 12.711 1.00 95.88 84 ILE A CA 1
ATOM 652 C C . ILE A 1 84 ? -8.916 -5.529 11.234 1.00 95.88 84 ILE A C 1
ATOM 654 O O . ILE A 1 84 ? -9.141 -4.660 10.395 1.00 95.88 84 ILE A O 1
ATOM 658 N N . SER A 1 85 ? -8.710 -6.806 10.914 1.00 95.06 85 SER A N 1
ATOM 659 C CA . SER A 1 85 ? -8.735 -7.284 9.530 1.00 95.06 85 SER A CA 1
ATOM 660 C C . SER A 1 85 ? -10.124 -7.118 8.906 1.00 95.06 85 SER A C 1
ATOM 662 O O . SER A 1 85 ? -10.229 -6.574 7.808 1.00 95.06 85 SER A O 1
ATOM 664 N N . ASP A 1 86 ? -11.185 -7.469 9.634 1.00 95.94 86 ASP A N 1
ATOM 665 C CA . ASP A 1 86 ? -12.573 -7.257 9.212 1.00 95.94 86 ASP A CA 1
ATOM 666 C C . ASP A 1 86 ? -12.847 -5.774 8.968 1.00 95.94 86 ASP A C 1
ATOM 668 O O . ASP A 1 86 ? -13.385 -5.402 7.926 1.00 95.94 86 ASP A O 1
ATOM 672 N N . LYS A 1 87 ? -12.388 -4.899 9.874 1.00 96.31 87 LYS A N 1
ATOM 673 C CA . LYS A 1 87 ? -12.594 -3.460 9.715 1.00 96.31 87 LYS A CA 1
ATOM 674 C C . LYS A 1 87 ? -11.868 -2.882 8.501 1.00 96.31 87 LYS A C 1
ATOM 676 O O . LYS A 1 87 ? -12.384 -1.967 7.858 1.00 96.31 87 LYS A O 1
ATOM 681 N N . ILE A 1 88 ? -10.675 -3.392 8.196 1.00 96.38 88 ILE A N 1
ATOM 682 C CA . ILE A 1 88 ? -9.926 -3.016 6.992 1.00 96.38 88 ILE A CA 1
ATOM 683 C C . ILE A 1 88 ? -10.686 -3.454 5.744 1.00 96.38 88 ILE A C 1
ATOM 685 O O . ILE A 1 88 ? -10.807 -2.650 4.829 1.00 96.38 88 ILE A O 1
ATOM 689 N N . ASN A 1 89 ? -11.225 -4.673 5.718 1.00 96.19 89 ASN A N 1
ATOM 690 C CA . ASN A 1 89 ? -11.996 -5.171 4.578 1.00 96.19 89 ASN A CA 1
ATOM 691 C C . ASN A 1 89 ? -13.282 -4.355 4.366 1.00 96.19 89 ASN A C 1
ATOM 693 O O . ASN A 1 89 ? -13.521 -3.885 3.259 1.00 96.19 89 ASN A O 1
ATOM 697 N N . GLU A 1 90 ? -14.043 -4.079 5.431 1.00 95.81 90 GLU A N 1
ATOM 698 C CA . GLU A 1 90 ? -15.230 -3.211 5.361 1.00 95.81 90 GLU A CA 1
ATOM 699 C C . GLU A 1 90 ? -14.905 -1.830 4.778 1.00 95.81 90 GLU A C 1
ATOM 701 O O . GLU A 1 90 ? -15.626 -1.312 3.925 1.00 95.81 90 GLU A O 1
ATOM 706 N N . LEU A 1 91 ? -13.824 -1.204 5.256 1.00 95.75 91 LEU A N 1
ATOM 707 C CA . LEU A 1 91 ? -13.430 0.121 4.786 1.00 95.75 91 LEU A CA 1
ATOM 708 C C . LEU A 1 91 ? -12.848 0.074 3.371 1.00 95.75 91 LEU A C 1
ATOM 710 O O . LEU A 1 91 ? -13.057 1.010 2.607 1.00 95.75 91 LEU A O 1
ATOM 714 N N . ASN A 1 92 ? -12.135 -0.992 3.013 1.00 96.62 92 ASN A N 1
ATOM 715 C CA . ASN A 1 92 ? -11.633 -1.210 1.663 1.00 96.62 92 ASN A CA 1
ATOM 716 C C . ASN A 1 92 ? -12.790 -1.221 0.661 1.00 96.62 92 ASN A C 1
ATOM 718 O O . ASN A 1 92 ? -12.768 -0.442 -0.290 1.00 96.62 92 ASN A O 1
ATOM 722 N N . ASP A 1 93 ? -13.821 -2.021 0.929 1.00 96.50 93 ASP A N 1
ATOM 723 C CA . ASP A 1 93 ? -15.003 -2.120 0.073 1.00 96.50 93 ASP A CA 1
ATOM 724 C C . ASP A 1 93 ? -15.737 -0.775 0.001 1.00 96.50 93 ASP A C 1
ATOM 726 O O . ASP A 1 93 ? -16.075 -0.300 -1.081 1.00 96.50 93 ASP A O 1
ATOM 73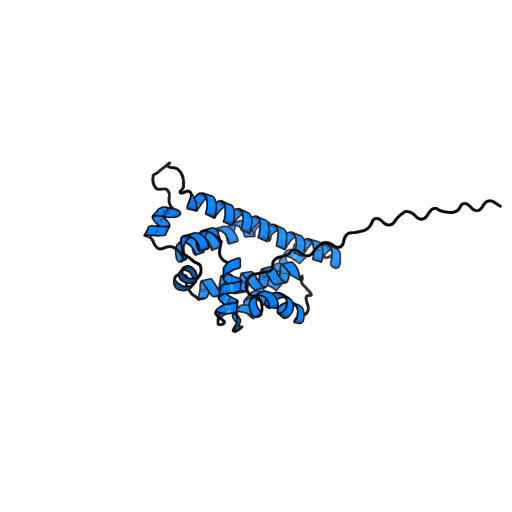0 N N . ALA A 1 94 ? -15.884 -0.083 1.136 1.00 95.62 94 ALA A N 1
ATOM 731 C CA . ALA A 1 94 ? -16.483 1.249 1.162 1.00 95.62 94 ALA A CA 1
ATOM 732 C C . ALA A 1 94 ? -15.695 2.279 0.333 1.00 95.62 94 ALA A C 1
ATOM 734 O O . ALA A 1 94 ? -16.309 3.138 -0.294 1.00 95.62 94 ALA A O 1
ATOM 735 N N . VAL A 1 95 ? -14.356 2.215 0.314 1.00 96.00 95 VAL A N 1
ATOM 736 C CA . VAL A 1 95 ? -13.503 3.119 -0.480 1.00 96.00 95 VAL A CA 1
ATOM 737 C C . VAL A 1 95 ? -13.620 2.829 -1.977 1.00 96.00 95 VAL A C 1
ATOM 739 O O . VAL A 1 95 ? -13.644 3.785 -2.757 1.00 96.00 95 VAL A O 1
ATOM 742 N N . VAL A 1 96 ? -13.724 1.556 -2.378 1.00 95.50 96 VAL A N 1
ATOM 743 C CA . VAL A 1 96 ? -13.923 1.152 -3.784 1.00 95.50 96 VAL A CA 1
ATOM 744 C C . VAL A 1 96 ? -15.197 1.770 -4.369 1.00 95.50 96 VAL A C 1
ATOM 746 O O . VAL A 1 96 ? -15.181 2.231 -5.507 1.00 95.50 96 VAL A O 1
ATOM 749 N N . GLU A 1 97 ? -16.266 1.871 -3.577 1.00 95.00 97 GLU A N 1
ATOM 750 C CA . GLU A 1 97 ? -17.546 2.464 -3.999 1.00 95.00 97 GLU A CA 1
ATOM 751 C C . GLU A 1 97 ? -17.520 4.004 -4.118 1.00 95.00 97 GLU A C 1
ATOM 753 O O . GLU A 1 97 ? -18.496 4.622 -4.550 1.00 95.00 97 GLU A O 1
ATOM 758 N N . THR A 1 98 ? -16.421 4.664 -3.737 1.00 94.81 98 THR A N 1
ATOM 759 C CA . THR A 1 98 ? -16.296 6.128 -3.823 1.00 94.81 98 THR A CA 1
ATOM 760 C C . THR A 1 98 ? -15.686 6.608 -5.141 1.00 94.81 98 THR A C 1
ATOM 762 O O . THR A 1 98 ? -14.954 5.901 -5.828 1.00 94.81 98 THR A O 1
ATOM 765 N N . ASP A 1 99 ? -15.865 7.897 -5.442 1.00 95.44 99 ASP A N 1
ATOM 766 C CA . ASP A 1 99 ? -15.187 8.560 -6.563 1.00 95.44 99 ASP A CA 1
ATOM 767 C C . ASP A 1 99 ? -13.740 9.002 -6.245 1.00 95.44 99 ASP A C 1
ATOM 769 O O . ASP A 1 99 ? -13.110 9.686 -7.057 1.00 95.44 99 ASP A O 1
ATOM 773 N N . LEU A 1 100 ? -13.175 8.624 -5.087 1.00 95.38 100 LEU A N 1
ATOM 774 C CA . LEU A 1 100 ? -11.832 9.063 -4.675 1.00 95.38 100 LEU A CA 1
ATOM 775 C C . LEU A 1 100 ? -10.753 8.650 -5.683 1.00 95.38 100 LEU A C 1
ATOM 777 O O . LEU A 1 100 ? -9.890 9.462 -6.015 1.00 95.38 100 LEU A O 1
ATOM 781 N N . PHE A 1 101 ? -10.833 7.429 -6.216 1.00 96.94 101 PHE A N 1
ATOM 782 C CA . PHE A 1 101 ? -9.884 6.935 -7.216 1.00 96.94 101 PHE A CA 1
ATOM 783 C C . PHE A 1 101 ? -10.003 7.662 -8.568 1.00 96.94 101 PHE A C 1
ATOM 785 O O . PHE A 1 101 ? -9.019 7.803 -9.293 1.00 96.94 101 PHE A O 1
ATOM 792 N N . LYS A 1 102 ? -11.191 8.178 -8.914 1.00 95.88 102 LYS A N 1
ATOM 793 C CA . LYS A 1 102 ? -11.413 8.915 -10.174 1.00 95.88 102 LYS A CA 1
ATOM 794 C C . LYS A 1 102 ? -10.748 10.291 -10.160 1.00 95.88 102 LYS A C 1
ATOM 796 O O . LYS A 1 102 ? -10.429 10.845 -11.212 1.00 95.88 102 LYS A O 1
ATOM 801 N N . SER A 1 103 ? -10.519 10.857 -8.976 1.00 96.00 103 SER A N 1
ATOM 802 C CA . SER A 1 103 ? -9.775 12.105 -8.832 1.00 96.00 103 SER A CA 1
ATOM 803 C C . SER A 1 103 ? -8.289 11.861 -9.086 1.00 96.00 103 SER A C 1
ATOM 805 O O . SER A 1 103 ? -7.591 11.361 -8.208 1.00 96.00 103 SER A O 1
ATOM 807 N N . LYS A 1 104 ? -7.780 12.273 -10.260 1.00 94.62 104 LYS A N 1
ATOM 808 C CA . LYS A 1 104 ? -6.351 12.150 -10.620 1.00 94.62 104 LYS A CA 1
ATOM 809 C C . LYS A 1 104 ? -5.434 12.649 -9.503 1.00 94.62 104 LYS A C 1
ATOM 811 O O . LYS A 1 104 ? -4.474 11.980 -9.161 1.00 94.62 104 LYS A O 1
ATOM 816 N N . ARG A 1 105 ? -5.756 13.793 -8.891 1.00 93.25 105 ARG A N 1
ATOM 817 C CA . ARG A 1 105 ? -4.969 14.347 -7.781 1.00 93.25 105 ARG A CA 1
ATOM 818 C C . ARG A 1 105 ? -4.880 13.373 -6.605 1.00 93.25 105 ARG A C 1
ATOM 820 O O . ARG A 1 105 ? -3.783 13.092 -6.140 1.00 93.25 105 ARG A O 1
ATOM 827 N N . VAL A 1 106 ? -6.026 12.897 -6.116 1.00 96.12 106 VAL A N 1
ATOM 828 C CA . VAL A 1 106 ? -6.085 12.023 -4.933 1.00 96.12 106 VAL A CA 1
ATOM 829 C C . VAL A 1 106 ? -5.462 10.672 -5.253 1.00 96.12 106 VAL A C 1
ATOM 831 O O . VAL A 1 106 ? -4.652 10.179 -4.474 1.00 96.12 106 VAL A O 1
ATOM 834 N N . ARG A 1 107 ? -5.797 10.108 -6.417 1.00 97.19 107 ARG A N 1
ATOM 835 C CA . ARG A 1 107 ? -5.214 8.868 -6.920 1.00 97.19 107 ARG A CA 1
ATOM 836 C C . ARG A 1 107 ? -3.699 8.962 -6.960 1.00 97.19 107 ARG A C 1
ATOM 838 O O . ARG A 1 107 ? -3.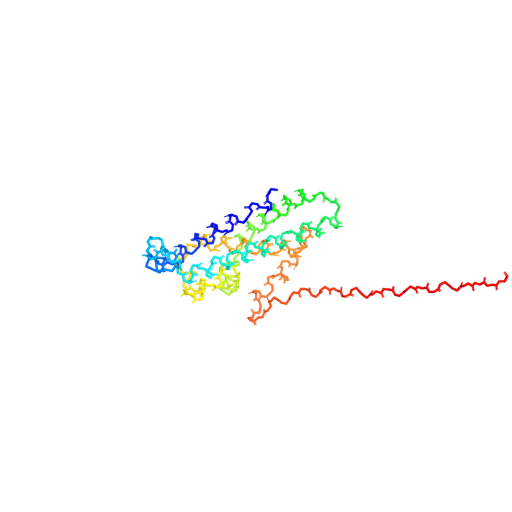042 8.179 -6.293 1.00 97.19 107 ARG A O 1
ATOM 845 N N . ASP A 1 108 ? -3.143 9.929 -7.680 1.00 96.38 108 ASP A N 1
ATOM 846 C CA . ASP A 1 108 ? -1.696 10.037 -7.859 1.00 96.38 108 ASP A CA 1
ATOM 847 C C . ASP A 1 108 ? -0.995 10.308 -6.512 1.00 96.38 108 ASP A C 1
ATOM 849 O O . ASP A 1 108 ? 0.042 9.709 -6.231 1.00 96.38 108 ASP A O 1
ATOM 853 N N . ALA A 1 109 ? -1.589 11.129 -5.634 1.00 96.38 109 ALA A N 1
ATOM 854 C CA . ALA A 1 109 ? -1.050 11.399 -4.299 1.00 96.38 109 ALA A CA 1
ATOM 855 C C . ALA A 1 109 ? -0.995 10.139 -3.421 1.00 96.38 109 ALA A C 1
ATOM 857 O O . ALA A 1 109 ? 0.020 9.883 -2.783 1.00 96.38 109 ALA A O 1
ATOM 858 N N . VAL A 1 110 ? -2.055 9.328 -3.398 1.00 97.44 110 VAL A N 1
ATOM 859 C CA . VAL A 1 110 ? -2.076 8.066 -2.640 1.00 97.44 110 VAL A CA 1
ATOM 860 C C . VAL A 1 110 ? -1.144 7.036 -3.275 1.00 97.44 110 VAL A C 1
ATOM 862 O O . VAL A 1 110 ? -0.362 6.397 -2.572 1.00 97.44 110 VAL A O 1
ATOM 865 N N . MET A 1 111 ? -1.172 6.902 -4.603 1.00 98.00 111 MET A N 1
ATOM 866 C CA . MET A 1 111 ? -0.370 5.915 -5.330 1.00 98.00 111 MET A CA 1
ATOM 867 C C . MET A 1 111 ? 1.131 6.190 -5.224 1.00 98.00 111 MET A C 1
ATOM 869 O O . MET A 1 111 ? 1.901 5.237 -5.146 1.00 98.00 111 MET A O 1
ATOM 873 N N . LYS A 1 112 ? 1.545 7.457 -5.083 1.00 97.44 112 LYS A N 1
ATOM 874 C CA . LYS A 1 112 ? 2.930 7.837 -4.756 1.00 97.44 112 LYS A CA 1
ATOM 875 C C . LYS A 1 112 ? 3.443 7.171 -3.475 1.00 97.44 112 LYS A C 1
ATOM 877 O O . LYS A 1 112 ? 4.634 6.895 -3.374 1.00 97.44 112 LYS A O 1
ATOM 882 N N . HIS A 1 113 ? 2.563 6.894 -2.512 1.00 96.25 113 HIS A N 1
ATOM 883 C CA . HIS A 1 113 ? 2.917 6.192 -1.276 1.00 96.25 113 HIS A CA 1
ATOM 884 C C . HIS A 1 113 ? 2.590 4.695 -1.287 1.00 96.25 113 HIS A C 1
ATOM 886 O O . HIS A 1 113 ? 3.161 3.951 -0.489 1.00 96.25 113 HIS A O 1
ATOM 892 N N . ALA A 1 114 ? 1.632 4.263 -2.108 1.00 96.88 114 ALA A N 1
ATOM 893 C CA . ALA A 1 114 ? 1.194 2.871 -2.165 1.00 96.88 114 ALA A CA 1
ATOM 894 C C . ALA A 1 114 ? 2.061 2.006 -3.096 1.00 96.88 114 ALA A C 1
ATOM 896 O O . ALA A 1 114 ? 2.187 0.805 -2.868 1.00 96.88 114 ALA A O 1
ATOM 897 N N . VAL A 1 115 ? 2.657 2.605 -4.131 1.00 97.88 115 VAL A N 1
ATOM 898 C CA . VAL A 1 115 ? 3.553 1.933 -5.084 1.00 97.88 115 VAL A CA 1
ATOM 899 C C . VAL A 1 115 ? 4.998 2.008 -4.567 1.00 97.88 115 VAL A C 1
ATOM 901 O O . VAL A 1 115 ? 5.411 3.079 -4.123 1.00 97.88 115 VAL A O 1
ATOM 904 N N . PRO A 1 116 ? 5.802 0.931 -4.648 1.00 98.12 116 PRO A N 1
ATOM 905 C CA . PRO A 1 116 ? 7.212 0.970 -4.252 1.00 98.12 116 PRO A CA 1
ATOM 906 C C . PRO A 1 116 ? 8.004 2.063 -4.983 1.00 98.12 116 PRO A C 1
ATOM 908 O O . PRO A 1 116 ? 7.887 2.228 -6.200 1.00 98.12 116 PRO A O 1
ATOM 911 N N . GLN A 1 117 ? 8.818 2.814 -4.248 1.00 98.12 117 GLN A N 1
ATOM 912 C CA . GLN A 1 117 ? 9.600 3.935 -4.752 1.00 98.12 117 GLN A CA 1
ATOM 913 C C . GLN A 1 117 ? 10.636 3.490 -5.785 1.00 98.12 117 GLN A C 1
ATOM 915 O O . GLN A 1 117 ? 10.806 4.182 -6.785 1.00 98.12 117 GLN A O 1
ATOM 920 N N . ARG A 1 118 ? 11.305 2.342 -5.602 1.00 98.19 118 ARG A N 1
ATOM 921 C CA . ARG A 1 118 ? 12.281 1.834 -6.584 1.00 98.19 118 ARG A CA 1
ATOM 922 C C . ARG A 1 118 ? 11.627 1.650 -7.955 1.00 98.19 118 ARG A C 1
ATOM 924 O O . ARG A 1 118 ? 12.190 2.063 -8.963 1.00 98.19 118 ARG A O 1
ATOM 931 N N . LEU A 1 119 ? 10.410 1.102 -7.993 1.00 98.06 119 LEU A N 1
ATOM 932 C CA . LEU A 1 119 ? 9.658 0.918 -9.239 1.00 98.06 119 LEU A CA 1
ATOM 933 C C . LEU A 1 119 ? 9.249 2.263 -9.858 1.00 98.06 119 LEU A C 1
ATOM 935 O O . LEU A 1 119 ? 9.376 2.445 -11.068 1.00 98.06 119 LEU A O 1
ATOM 939 N N . GLN A 1 120 ? 8.825 3.223 -9.028 1.00 98.31 120 GLN A N 1
ATOM 940 C CA . GLN A 1 120 ? 8.534 4.589 -9.476 1.00 98.31 120 GLN A CA 1
ATOM 941 C C . GLN A 1 120 ? 9.767 5.293 -10.056 1.00 98.31 120 GLN A C 1
ATOM 943 O O . GLN A 1 120 ? 9.630 6.039 -11.018 1.00 98.31 120 GLN A O 1
ATOM 948 N N . GLU A 1 121 ? 10.956 5.077 -9.496 1.00 98.19 121 GLU A N 1
ATOM 949 C CA . GLU A 1 121 ? 12.204 5.666 -9.995 1.00 98.19 121 GLU A CA 1
ATOM 950 C C . GLU A 1 121 ? 12.663 5.051 -11.319 1.00 98.19 121 GLU A C 1
ATOM 952 O O . GLU A 1 121 ? 13.260 5.751 -12.133 1.00 98.19 121 GLU A O 1
ATOM 957 N N . LEU A 1 122 ? 12.368 3.768 -11.544 1.00 97.81 122 LEU A N 1
ATOM 958 C CA . LEU A 1 122 ? 12.716 3.076 -12.781 1.00 97.81 122 LEU A CA 1
ATOM 959 C C . LEU A 1 122 ? 11.802 3.474 -13.951 1.00 97.81 122 LEU A C 1
ATOM 961 O O . LEU A 1 122 ? 12.293 3.764 -15.037 1.00 97.81 122 LEU A O 1
ATOM 965 N N . VAL A 1 123 ? 10.483 3.478 -13.733 1.00 97.31 123 VAL A N 1
ATOM 966 C CA . VAL A 1 123 ? 9.483 3.594 -14.816 1.00 97.31 123 VAL A CA 1
ATOM 967 C C . VAL A 1 123 ? 8.754 4.943 -14.808 1.00 97.31 123 VAL A C 1
ATOM 969 O O . VAL A 1 123 ? 8.309 5.426 -15.845 1.00 97.31 123 VAL A O 1
ATOM 972 N N . GLY A 1 124 ? 8.641 5.582 -13.644 1.00 98.00 124 GLY A N 1
ATOM 973 C CA . GLY A 1 124 ? 7.786 6.746 -13.421 1.00 98.00 124 GLY A CA 1
ATOM 974 C C . GLY A 1 124 ? 6.369 6.352 -12.997 1.00 98.00 124 GLY A C 1
ATOM 975 O O . GLY A 1 124 ? 5.744 5.472 -13.582 1.00 98.00 124 GLY A O 1
ATOM 976 N N . LEU A 1 125 ? 5.826 7.033 -11.980 1.00 97.94 125 LEU A N 1
ATOM 977 C CA . LEU A 1 125 ? 4.493 6.724 -11.447 1.00 97.94 125 LEU A CA 1
ATOM 978 C C . LEU A 1 125 ? 3.393 6.827 -12.514 1.00 97.94 125 LEU A C 1
ATOM 980 O O . LEU A 1 125 ? 2.532 5.960 -12.578 1.00 97.94 125 LEU A O 1
ATOM 984 N N . GLU A 1 126 ? 3.414 7.865 -13.353 1.00 97.69 126 GLU A N 1
ATOM 985 C CA . GLU A 1 126 ? 2.388 8.058 -14.387 1.00 97.69 126 GLU A CA 1
ATOM 986 C C . GLU A 1 126 ? 2.342 6.895 -15.382 1.00 97.69 126 GLU A C 1
ATOM 988 O O . GLU A 1 126 ? 1.261 6.405 -15.697 1.00 97.69 126 GLU A O 1
ATOM 993 N N . GLU A 1 127 ? 3.504 6.412 -15.810 1.00 98.19 127 GLU A N 1
ATOM 994 C CA . GLU A 1 127 ? 3.629 5.288 -16.733 1.00 98.19 127 GLU A CA 1
ATOM 995 C C . GLU A 1 127 ? 3.154 3.976 -16.080 1.00 98.19 127 GLU A C 1
ATOM 997 O O . GLU A 1 127 ? 2.391 3.221 -16.682 1.00 98.19 127 GLU A O 1
ATOM 1002 N N . ILE A 1 128 ? 3.492 3.743 -14.804 1.00 98.50 128 ILE A N 1
ATOM 1003 C CA . ILE A 1 128 ? 2.968 2.603 -14.028 1.00 98.50 128 ILE A CA 1
ATOM 1004 C C . ILE A 1 128 ? 1.434 2.630 -13.997 1.00 98.50 128 ILE A C 1
ATOM 1006 O O . ILE A 1 128 ? 0.790 1.612 -14.247 1.00 98.50 128 ILE A O 1
ATOM 1010 N N . LEU A 1 129 ? 0.837 3.795 -13.721 1.00 98.00 129 LEU A N 1
ATOM 1011 C CA . LEU A 1 129 ? -0.620 3.952 -13.667 1.00 98.00 129 LEU A CA 1
ATOM 1012 C C . LEU A 1 129 ? -1.300 3.770 -15.035 1.00 98.00 129 LEU A C 1
ATOM 1014 O O . LEU A 1 129 ? -2.503 3.521 -15.071 1.00 98.00 129 LEU A O 1
ATOM 1018 N N . GLN A 1 130 ? -0.570 3.910 -16.144 1.00 97.94 130 GLN A N 1
ATOM 1019 C CA . GLN A 1 130 ? -1.083 3.640 -17.490 1.00 97.94 130 GLN A CA 1
ATOM 1020 C C . GLN A 1 130 ? -0.980 2.158 -17.871 1.00 97.94 130 GLN A C 1
ATOM 1022 O O . GLN A 1 130 ? -1.871 1.644 -18.546 1.00 97.94 130 GLN A O 1
ATOM 1027 N N . ARG A 1 131 ? 0.093 1.474 -17.455 1.00 97.88 131 ARG A N 1
ATOM 1028 C CA . ARG A 1 131 ? 0.364 0.069 -17.812 1.00 97.88 131 ARG A CA 1
ATOM 1029 C C . ARG A 1 131 ? -0.444 -0.927 -16.988 1.00 97.88 131 ARG A C 1
ATOM 1031 O O . ARG A 1 131 ? -0.932 -1.924 -17.517 1.00 97.88 131 ARG A O 1
ATOM 1038 N N . VAL A 1 132 ? -0.583 -0.669 -15.691 1.00 98.31 132 VAL A N 1
ATOM 1039 C CA . VAL A 1 132 ? -1.221 -1.606 -14.763 1.00 98.31 132 VAL A CA 1
ATOM 1040 C C . VAL A 1 132 ? -2.749 -1.554 -14.925 1.00 98.31 132 VAL A C 1
ATOM 1042 O O . VAL A 1 132 ? -3.323 -0.463 -14.951 1.00 98.31 132 VAL A O 1
ATOM 1045 N N . PRO A 1 133 ? -3.443 -2.709 -14.977 1.00 98.25 133 PRO A N 1
ATOM 1046 C CA . PRO A 1 133 ? -4.899 -2.758 -15.069 1.00 98.25 133 PRO A CA 1
ATOM 1047 C C . PRO A 1 133 ? -5.602 -1.946 -13.975 1.00 98.25 133 PRO A C 1
ATOM 1049 O O . PRO A 1 133 ? -5.269 -2.045 -12.791 1.00 98.25 133 PRO A O 1
ATOM 1052 N N . GLU A 1 134 ? -6.624 -1.179 -14.362 1.00 96.88 134 GLU A N 1
ATOM 1053 C CA . GLU A 1 134 ? -7.308 -0.244 -13.461 1.00 96.88 134 GLU A CA 1
ATOM 1054 C C . GLU A 1 134 ? -7.872 -0.929 -12.208 1.00 96.88 134 GLU A C 1
ATOM 1056 O O . GLU A 1 134 ? -7.743 -0.402 -11.107 1.00 96.88 134 GLU A O 1
ATOM 1061 N N . ASN A 1 135 ? -8.439 -2.129 -12.346 1.00 96.06 135 ASN A N 1
ATOM 1062 C CA . ASN A 1 135 ? -8.962 -2.902 -11.218 1.00 96.06 135 ASN A CA 1
ATOM 1063 C C . ASN A 1 135 ? -7.871 -3.258 -10.191 1.00 96.06 135 ASN A C 1
ATOM 1065 O O . ASN A 1 135 ? -8.142 -3.289 -8.992 1.00 96.06 135 ASN A O 1
ATOM 1069 N N . TYR A 1 136 ? -6.636 -3.494 -10.642 1.00 96.94 136 TYR A N 1
ATOM 1070 C CA . TYR A 1 136 ? -5.501 -3.754 -9.758 1.00 96.94 136 TYR A CA 1
ATOM 1071 C C . TYR A 1 136 ? -5.053 -2.472 -9.044 1.00 96.94 136 TYR A C 1
ATOM 1073 O O . TYR A 1 136 ? -4.809 -2.478 -7.838 1.00 96.94 136 TYR A O 1
ATOM 1081 N N . LEU A 1 137 ? -5.024 -1.345 -9.765 1.00 98.06 137 LEU A N 1
ATOM 1082 C CA . LEU A 1 137 ? -4.728 -0.029 -9.191 1.00 98.06 137 LEU A CA 1
ATOM 1083 C C . LEU A 1 137 ? -5.770 0.393 -8.146 1.00 98.06 137 LEU A C 1
ATOM 1085 O O . LEU A 1 137 ? -5.396 0.897 -7.088 1.00 98.06 137 LEU A O 1
ATOM 1089 N N . GLN A 1 138 ? -7.058 0.156 -8.414 1.00 97.56 138 GLN A N 1
ATOM 1090 C CA . GLN A 1 138 ? -8.142 0.409 -7.463 1.00 97.56 138 GLN A CA 1
ATOM 1091 C C . GLN A 1 138 ? -7.965 -0.422 -6.189 1.00 97.56 138 GLN A C 1
ATOM 1093 O O . GLN A 1 138 ? -8.055 0.139 -5.100 1.00 97.56 138 GLN A O 1
ATOM 1098 N N . ALA A 1 139 ? -7.629 -1.712 -6.312 1.00 96.50 139 ALA A N 1
ATOM 1099 C CA . ALA A 1 139 ? -7.391 -2.585 -5.163 1.00 96.50 139 ALA A CA 1
ATOM 1100 C C . ALA A 1 139 ? -6.190 -2.136 -4.308 1.00 96.50 139 ALA A C 1
ATOM 1102 O O . ALA A 1 139 ? -6.275 -2.128 -3.079 1.00 96.50 139 ALA A O 1
ATOM 1103 N N . ILE A 1 140 ? -5.080 -1.722 -4.934 1.00 97.56 140 ILE A N 1
ATOM 1104 C CA . ILE A 1 140 ? -3.924 -1.152 -4.217 1.00 97.56 140 ILE A CA 1
ATOM 1105 C C . ILE A 1 140 ? -4.339 0.122 -3.475 1.00 97.56 140 ILE A C 1
ATOM 1107 O O . ILE A 1 140 ? -4.051 0.276 -2.286 1.00 97.56 140 ILE A O 1
ATOM 1111 N N . PHE A 1 141 ? -5.028 1.026 -4.172 1.00 98.44 141 PHE A N 1
ATOM 1112 C CA . PHE A 1 141 ? -5.460 2.312 -3.638 1.00 98.44 141 PHE A CA 1
ATOM 1113 C C . PHE A 1 141 ? -6.383 2.153 -2.423 1.00 98.44 141 PHE A C 1
ATOM 1115 O O . PHE A 1 141 ? -6.129 2.745 -1.368 1.00 98.44 141 PHE A O 1
ATOM 1122 N N . SER A 1 142 ? -7.435 1.340 -2.543 1.00 97.75 142 SER A N 1
ATOM 1123 C CA . SER A 1 142 ? -8.419 1.143 -1.478 1.00 97.75 142 SER A CA 1
ATOM 1124 C C . SER A 1 142 ? -7.816 0.415 -0.276 1.00 97.75 142 SER A C 1
ATOM 1126 O O . SER A 1 142 ? -8.011 0.851 0.861 1.00 97.75 142 SER A O 1
ATOM 1128 N N . CYS A 1 143 ? -6.997 -0.615 -0.513 1.00 96.50 143 CYS A N 1
ATOM 1129 C CA . CYS A 1 143 ? -6.336 -1.372 0.549 1.00 96.50 143 CYS A CA 1
ATOM 1130 C C . CYS A 1 143 ? -5.330 -0.502 1.318 1.00 96.50 143 CYS A C 1
ATOM 1132 O O . CYS A 1 143 ? -5.264 -0.551 2.554 1.00 96.50 143 CYS A O 1
ATOM 1134 N N . TYR A 1 144 ? -4.580 0.354 0.613 1.00 97.81 144 TYR A N 1
ATOM 1135 C CA . TYR A 1 144 ? -3.666 1.305 1.241 1.00 97.81 144 TYR A CA 1
ATOM 1136 C C . TYR A 1 144 ? -4.417 2.269 2.168 1.00 97.81 144 TYR A C 1
ATOM 1138 O O . TYR A 1 144 ? -4.067 2.386 3.344 1.00 97.81 144 TYR A O 1
ATOM 1146 N N . ILE 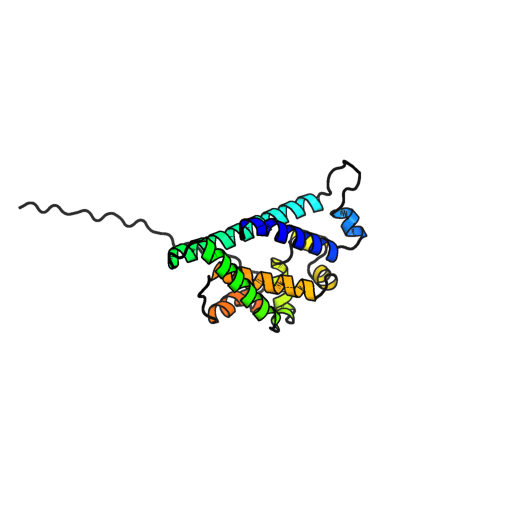A 1 145 ? -5.475 2.923 1.678 1.00 97.81 145 ILE A N 1
ATOM 1147 C CA . ILE A 1 145 ? -6.277 3.866 2.474 1.00 97.81 145 ILE A CA 1
ATOM 1148 C C . ILE A 1 145 ? -6.881 3.167 3.692 1.00 97.81 145 ILE A C 1
ATOM 1150 O O . ILE A 1 145 ? -6.721 3.645 4.818 1.00 97.81 145 ILE A O 1
ATOM 1154 N N . ALA A 1 146 ? -7.542 2.029 3.476 1.00 97.12 146 ALA A N 1
ATOM 1155 C CA . ALA A 1 146 ? -8.259 1.321 4.524 1.00 97.12 146 ALA A CA 1
ATOM 1156 C C . ALA A 1 146 ? -7.319 0.849 5.637 1.00 97.12 146 ALA A C 1
ATOM 1158 O O . ALA A 1 146 ? -7.537 1.151 6.813 1.00 97.12 146 ALA A O 1
ATOM 1159 N N . SER A 1 147 ? -6.224 0.177 5.271 1.00 96.38 147 SER A N 1
ATOM 1160 C CA . SER A 1 147 ? -5.252 -0.326 6.244 1.00 96.38 147 SER A CA 1
ATOM 1161 C C . SER A 1 147 ? -4.592 0.804 7.033 1.00 96.38 147 SER A C 1
ATOM 1163 O O . SER A 1 147 ? -4.552 0.757 8.262 1.00 96.38 147 SER A O 1
ATOM 1165 N N . ARG A 1 148 ? -4.126 1.870 6.368 1.00 97.31 148 ARG A N 1
ATOM 1166 C CA . ARG A 1 148 ? -3.469 3.005 7.037 1.00 97.31 148 ARG A CA 1
ATOM 1167 C C . ARG A 1 148 ? -4.422 3.773 7.946 1.00 97.31 148 ARG A C 1
ATOM 1169 O O . ARG A 1 148 ? -4.005 4.185 9.030 1.00 97.31 148 ARG A O 1
ATOM 1176 N N . TYR A 1 149 ? -5.684 3.927 7.553 1.00 97.19 149 TYR A N 1
ATOM 1177 C CA . TYR A 1 149 ? -6.701 4.538 8.402 1.00 97.19 149 TYR A CA 1
ATOM 1178 C C . TYR A 1 149 ? -6.947 3.709 9.668 1.00 97.19 149 TYR A C 1
ATOM 1180 O O . TYR A 1 149 ? -6.822 4.236 10.776 1.00 97.19 149 TYR A O 1
ATOM 1188 N N . VAL A 1 150 ? -7.231 2.409 9.524 1.00 96.62 150 VAL A N 1
ATOM 1189 C CA . VAL A 1 150 ? -7.526 1.532 10.669 1.00 96.62 150 VAL A CA 1
ATOM 1190 C C . VAL A 1 150 ? -6.310 1.408 11.586 1.00 96.62 150 VAL A C 1
ATOM 1192 O O . VAL A 1 150 ? -6.443 1.534 12.803 1.00 96.62 150 VAL A O 1
ATOM 1195 N N . TYR A 1 151 ? -5.101 1.267 11.037 1.00 96.31 151 TYR A N 1
ATOM 1196 C CA . TYR A 1 151 ? -3.888 1.228 11.856 1.00 96.31 151 TYR A CA 1
ATOM 1197 C C . TYR A 1 151 ? -3.632 2.533 12.610 1.00 96.31 151 TYR A C 1
ATOM 1199 O O . TYR A 1 151 ? -3.095 2.501 13.718 1.00 96.31 151 TYR A O 1
ATOM 1207 N N . LYS A 1 152 ? -4.029 3.683 12.054 1.00 95.31 152 LYS A N 1
ATOM 1208 C CA . LYS A 1 152 ? -3.842 4.990 12.695 1.00 95.31 152 LYS A CA 1
ATOM 1209 C C . LYS A 1 152 ? -4.892 5.279 13.766 1.00 95.31 152 LYS A C 1
ATOM 1211 O O . LYS A 1 152 ? -4.530 5.733 14.848 1.00 95.31 152 LYS A O 1
ATOM 1216 N N . PHE A 1 153 ? -6.168 5.031 13.481 1.00 94.75 153 PHE A N 1
ATOM 1217 C CA . PHE A 1 153 ? -7.273 5.469 14.343 1.00 94.75 153 PHE A CA 1
ATOM 1218 C C . PHE A 1 153 ? -7.945 4.348 15.143 1.00 94.75 153 PHE A C 1
ATOM 1220 O O . PHE A 1 153 ? -8.677 4.648 16.085 1.00 94.75 153 PHE A O 1
ATOM 1227 N N . GLY A 1 154 ? -7.659 3.082 14.834 1.00 93.44 154 GLY A N 1
ATOM 1228 C CA . GLY A 1 154 ? -8.208 1.930 15.547 1.00 93.44 154 GLY A CA 1
ATOM 1229 C C . GLY A 1 154 ? -9.631 1.552 15.125 1.00 93.44 154 GLY A C 1
ATOM 1230 O O . GLY A 1 154 ? -10.142 2.006 14.102 1.00 93.44 154 GLY A O 1
ATOM 1231 N N . LEU A 1 155 ? -10.272 0.697 15.926 1.00 93.38 155 LEU A N 1
ATOM 1232 C CA . LEU A 1 155 ? -11.556 0.058 15.587 1.00 93.38 155 LEU A CA 1
ATOM 1233 C C . LEU A 1 155 ? -12.772 0.979 15.743 1.00 93.38 155 LEU A C 1
ATOM 1235 O O . LEU A 1 155 ? -13.801 0.766 15.107 1.00 93.38 155 LEU A O 1
ATOM 1239 N N . THR A 1 156 ? -12.677 1.988 16.610 1.00 88.31 156 THR A N 1
ATOM 1240 C CA . THR A 1 156 ? -13.817 2.828 17.019 1.00 88.31 156 THR A CA 1
ATOM 1241 C C . THR A 1 156 ? -13.675 4.277 16.562 1.00 88.31 156 THR A C 1
ATOM 1243 O O . THR A 1 156 ? -14.152 5.192 17.232 1.00 88.31 156 THR A O 1
ATOM 1246 N N . ALA A 1 157 ? -12.961 4.506 15.462 1.00 85.06 157 ALA A N 1
ATOM 1247 C CA . ALA A 1 157 ? -12.739 5.839 14.923 1.00 85.06 157 ALA A CA 1
ATOM 1248 C C . ALA A 1 157 ? -14.051 6.449 14.379 1.00 85.06 157 ALA A C 1
ATOM 1250 O O . ALA A 1 157 ? -14.704 5.821 13.546 1.00 85.06 157 ALA A O 1
ATOM 1251 N N . PRO A 1 158 ? -14.445 7.662 14.812 1.00 84.44 158 PRO A N 1
ATOM 1252 C CA . PRO A 1 158 ? -15.584 8.369 14.230 1.00 84.44 158 PRO A CA 1
ATOM 1253 C C . PRO A 1 158 ? -15.352 8.758 12.763 1.00 84.44 158 PRO A C 1
ATOM 1255 O O . PRO A 1 158 ? -14.229 9.082 12.373 1.00 84.44 158 PRO A O 1
ATOM 1258 N N . GLU A 1 159 ? -16.430 8.839 11.978 1.00 81.44 159 GLU A N 1
ATOM 1259 C CA . GLU A 1 159 ? -16.397 9.201 10.549 1.00 81.44 159 GLU A CA 1
ATOM 1260 C C . GLU A 1 159 ? -15.607 10.488 10.232 1.00 81.44 159 GLU A C 1
ATOM 1262 O O . GLU A 1 159 ? -14.826 10.470 9.278 1.00 81.44 159 GLU A O 1
ATOM 1267 N N . PRO A 1 160 ? -15.681 11.585 11.024 1.00 87.44 160 PRO A N 1
ATOM 1268 C CA . PRO A 1 160 ? -14.888 12.787 10.750 1.00 87.44 160 PRO A CA 1
ATOM 1269 C C . PRO A 1 160 ? -13.371 12.554 10.708 1.00 87.44 160 PRO A C 1
ATOM 1271 O O . PRO A 1 160 ? -12.662 13.284 10.014 1.00 87.44 160 PRO A O 1
ATOM 1274 N N . HIS A 1 161 ? -12.852 11.525 11.391 1.00 90.94 161 HIS A N 1
ATOM 1275 C CA . HIS A 1 161 ? -11.432 11.180 11.302 1.00 90.94 161 HIS A CA 1
ATOM 1276 C C . HIS A 1 161 ? -11.032 10.723 9.901 1.00 90.94 161 HIS A C 1
ATOM 1278 O O . HIS A 1 161 ? -9.870 10.888 9.537 1.00 90.94 161 HIS A O 1
ATOM 1284 N N . PHE A 1 162 ? -11.952 10.161 9.108 1.00 91.75 162 PH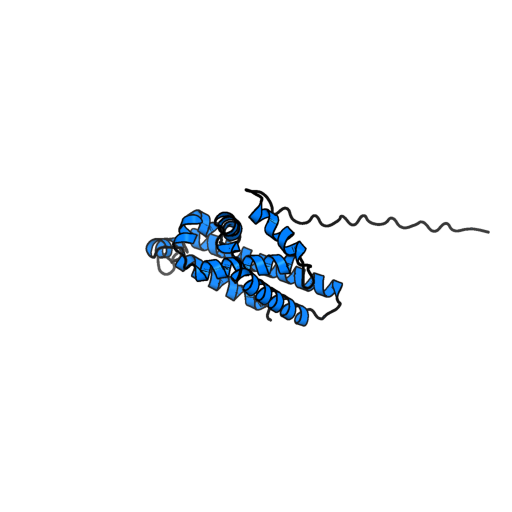E A N 1
ATOM 1285 C CA . PHE A 1 162 ? -11.649 9.774 7.731 1.00 91.75 162 PHE A CA 1
ATOM 1286 C C . PHE A 1 162 ? -11.341 11.004 6.876 1.00 91.75 162 PHE A C 1
ATOM 1288 O O . PHE A 1 162 ? -10.357 11.018 6.143 1.00 91.75 162 PHE A O 1
ATOM 1295 N N . LEU A 1 163 ? -12.094 12.095 7.048 1.00 90.88 163 LEU A N 1
ATOM 1296 C CA . LEU A 1 163 ? -11.783 13.354 6.374 1.00 90.88 163 LEU A CA 1
ATOM 1297 C C . LEU A 1 163 ? -10.435 13.921 6.839 1.00 90.88 163 LEU A C 1
ATOM 1299 O O . LEU A 1 163 ? -9.635 14.342 6.009 1.00 90.88 163 LEU A O 1
ATOM 1303 N N . SER A 1 164 ? -10.144 13.888 8.145 1.00 91.50 164 SER A N 1
ATOM 1304 C CA . SER A 1 164 ? -8.832 14.305 8.666 1.00 91.50 164 SER A CA 1
ATOM 1305 C C . SER A 1 164 ? -7.683 13.434 8.150 1.00 91.50 164 SER A C 1
ATOM 1307 O O . SER A 1 164 ? -6.580 13.933 7.948 1.00 91.50 164 SER A O 1
ATOM 1309 N N . PHE A 1 165 ? -7.926 12.141 7.935 1.00 94.62 165 PHE A N 1
ATOM 1310 C CA . PHE A 1 165 ? -6.967 11.223 7.327 1.00 94.62 165 PHE A CA 1
ATOM 1311 C C . PHE A 1 165 ? -6.721 11.550 5.856 1.00 94.62 165 PHE A C 1
ATOM 1313 O O . PHE A 1 165 ? -5.573 11.551 5.424 1.00 94.62 165 PHE A O 1
ATOM 1320 N N . MET A 1 166 ? -7.788 11.848 5.112 1.00 94.81 166 MET A N 1
ATOM 1321 C CA . MET A 1 166 ? -7.718 12.129 3.681 1.00 94.81 166 MET A CA 1
ATOM 1322 C C . MET A 1 166 ? -7.259 13.552 3.356 1.00 94.81 166 MET A C 1
ATOM 1324 O O . MET A 1 166 ? -6.855 13.810 2.225 1.00 94.81 166 MET A O 1
ATOM 1328 N N . ALA A 1 167 ? -7.300 14.473 4.322 1.00 92.44 167 ALA A N 1
ATOM 1329 C CA . ALA A 1 167 ? -6.982 15.883 4.118 1.00 92.44 167 ALA A CA 1
ATOM 1330 C C . ALA A 1 167 ? -5.634 16.140 3.408 1.00 92.44 167 ALA A C 1
ATOM 1332 O O . ALA A 1 167 ? -5.643 16.935 2.467 1.00 92.44 167 ALA A O 1
ATOM 1333 N N . PRO A 1 168 ? -4.515 15.459 3.738 1.00 91.38 168 PRO A N 1
ATOM 1334 C CA . PRO A 1 168 ? -3.256 15.649 3.015 1.00 91.38 168 PRO A CA 1
ATOM 1335 C C . PRO A 1 168 ? -3.373 15.298 1.524 1.00 91.38 168 PRO A C 1
ATOM 1337 O O . PRO A 1 168 ? -2.932 16.058 0.670 1.00 91.38 168 PRO A O 1
ATOM 1340 N N . TYR A 1 169 ? -4.068 14.207 1.182 1.00 92.38 169 TYR A N 1
ATOM 1341 C CA . TYR A 1 169 ? -4.278 13.792 -0.213 1.00 92.38 169 TYR A CA 1
ATOM 1342 C C . TYR A 1 169 ? -5.265 14.702 -0.965 1.00 92.38 169 TYR A C 1
ATOM 1344 O O . TYR A 1 169 ? -5.180 14.858 -2.185 1.00 92.38 169 TYR A O 1
ATOM 1352 N N . LEU A 1 170 ? -6.216 15.302 -0.243 1.00 89.50 170 LEU A N 1
ATOM 1353 C CA . LEU A 1 170 ? -7.241 16.186 -0.799 1.00 89.50 170 LEU A CA 1
ATOM 1354 C C . LEU A 1 170 ? -6.733 17.619 -1.014 1.00 89.50 170 LEU A C 1
ATOM 1356 O O . LEU A 1 170 ? -7.102 18.254 -2.004 1.00 89.50 170 LEU A O 1
ATOM 1360 N N . PHE A 1 171 ? -5.905 18.134 -0.100 1.00 82.94 171 PHE A N 1
ATOM 1361 C CA . PHE A 1 171 ? -5.620 19.568 0.007 1.00 82.94 171 PHE A CA 1
ATOM 1362 C C . PHE A 1 171 ? -4.133 19.930 -0.060 1.00 82.94 171 PHE A C 1
ATOM 1364 O O . PHE A 1 171 ? -3.824 21.006 -0.579 1.00 82.94 171 PHE A O 1
ATOM 1371 N N . GLU A 1 172 ? -3.208 19.053 0.334 1.00 63.44 172 GLU A N 1
ATOM 1372 C CA . GLU A 1 172 ? -1.769 19.359 0.341 1.00 63.44 172 GLU A CA 1
ATOM 1373 C C . GLU A 1 172 ? -1.068 18.910 -0.954 1.00 63.44 172 GLU A C 1
ATOM 1375 O O . GLU A 1 172 ? -1.496 17.980 -1.643 1.00 63.44 172 GLU A O 1
ATOM 1380 N N . GLY A 1 173 ? -0.038 19.666 -1.338 1.00 48.97 173 GLY A N 1
ATOM 1381 C CA . GLY A 1 173 ? 0.993 19.278 -2.294 1.00 48.97 173 GLY A CA 1
ATOM 1382 C C . GLY A 1 173 ? 2.306 19.178 -1.522 1.00 48.97 173 GLY A C 1
ATOM 1383 O O . GLY A 1 173 ? 2.620 20.102 -0.781 1.00 48.97 173 GLY A O 1
ATOM 1384 N N . ASP A 1 174 ? 2.991 18.040 -1.662 1.00 45.31 174 ASP A N 1
ATOM 1385 C CA . ASP A 1 174 ? 4.306 17.693 -1.101 1.00 45.31 174 ASP A CA 1
ATOM 1386 C C . ASP A 1 174 ? 4.634 18.270 0.288 1.00 45.31 174 ASP A C 1
ATOM 1388 O O . ASP A 1 174 ? 5.535 19.083 0.440 1.00 45.31 174 ASP A O 1
ATOM 1392 N N . GLU A 1 175 ? 3.958 17.781 1.323 1.00 52.19 175 GLU A N 1
ATOM 1393 C CA . GLU A 1 175 ? 4.551 17.529 2.639 1.00 52.19 175 GLU A CA 1
ATOM 1394 C C . GLU A 1 175 ? 3.631 16.553 3.397 1.00 52.19 175 GLU A C 1
ATOM 1396 O O . GLU A 1 175 ? 2.483 16.362 3.018 1.00 52.19 175 GLU A O 1
ATOM 1401 N N . VAL A 1 176 ? 4.138 15.943 4.473 1.00 47.03 176 VAL A N 1
ATOM 1402 C CA . VAL A 1 176 ? 3.421 15.120 5.475 1.00 47.03 176 VAL A CA 1
ATOM 1403 C C . VAL A 1 176 ? 3.557 13.596 5.353 1.00 47.03 176 VAL A C 1
ATOM 1405 O O . VAL A 1 176 ? 2.698 12.887 4.847 1.00 47.03 176 VAL A O 1
ATOM 1408 N N . LEU A 1 177 ? 4.559 13.082 6.074 1.00 40.59 177 LEU A N 1
ATOM 1409 C CA . LEU A 1 177 ? 4.324 12.169 7.202 1.00 40.59 177 LEU A CA 1
ATOM 1410 C C . LEU A 1 177 ? 5.274 12.544 8.354 1.00 40.59 177 LEU A C 1
ATOM 1412 O O . LEU A 1 177 ? 6.235 11.832 8.644 1.00 40.59 177 LEU A O 1
ATOM 1416 N N . SER A 1 178 ? 5.030 13.671 9.036 1.00 38.12 178 SER A N 1
ATOM 1417 C CA . SER A 1 178 ? 5.633 13.839 10.362 1.00 38.12 178 SER A CA 1
ATOM 1418 C C . SER A 1 178 ? 4.848 12.979 11.356 1.00 38.12 178 SER A C 1
ATOM 1420 O O . SER A 1 178 ? 3.642 13.131 11.548 1.00 38.12 178 SER A O 1
ATOM 1422 N N . GLN A 1 179 ? 5.551 11.991 11.908 1.00 37.72 179 GLN A N 1
ATOM 1423 C CA . GLN A 1 179 ? 5.083 11.064 12.937 1.00 37.72 179 GLN A CA 1
ATOM 1424 C C . GLN A 1 179 ? 4.367 11.815 14.076 1.00 37.72 179 GLN A C 1
ATOM 1426 O O . GLN A 1 179 ? 4.789 12.924 14.430 1.00 37.72 179 GLN A O 1
ATOM 1431 N N . PRO A 1 180 ? 3.336 11.229 14.715 1.00 40.94 180 PRO A N 1
ATOM 1432 C CA . PRO A 1 180 ? 2.800 11.795 15.942 1.00 40.94 180 PRO A CA 1
ATOM 1433 C C . PRO A 1 180 ? 3.921 11.836 16.985 1.00 40.94 180 PRO A C 1
ATOM 1435 O O . PRO A 1 180 ? 4.445 10.803 17.398 1.00 40.94 180 PRO A O 1
ATOM 1438 N N . LYS A 1 181 ? 4.308 13.043 17.412 1.00 38.62 181 LYS A N 1
ATOM 1439 C CA . LYS A 1 181 ? 5.183 13.212 18.573 1.00 38.62 181 LYS A CA 1
ATOM 1440 C C . LYS A 1 181 ? 4.481 12.560 19.760 1.00 38.62 181 LYS A C 1
ATOM 1442 O O . LYS A 1 181 ? 3.425 13.025 20.185 1.00 38.62 181 LYS A O 1
ATOM 1447 N N . THR A 1 182 ? 5.069 11.491 20.287 1.00 36.22 182 THR A N 1
ATOM 1448 C CA . THR A 1 182 ? 4.695 10.936 21.589 1.00 36.22 182 THR A CA 1
ATOM 1449 C C . THR A 1 182 ? 4.678 12.073 22.612 1.00 36.22 182 THR A C 1
ATOM 1451 O O . THR A 1 182 ? 5.672 12.807 22.694 1.00 36.22 182 THR A O 1
ATOM 1454 N N . PRO A 1 183 ? 3.597 12.265 23.388 1.00 38.28 183 PRO A N 1
ATOM 1455 C CA . PRO A 1 183 ? 3.616 13.232 24.472 1.00 38.28 183 PRO A CA 1
ATOM 1456 C C . PRO A 1 183 ? 4.729 12.837 25.444 1.00 38.28 183 PRO A C 1
ATOM 1458 O O . PRO A 1 183 ? 4.785 11.701 25.915 1.00 38.28 183 PRO A O 1
ATOM 1461 N N . SER A 1 184 ? 5.652 13.765 25.706 1.00 36.25 184 SER A N 1
ATOM 1462 C CA . SER A 1 184 ? 6.710 13.540 26.680 1.00 36.25 184 SER A CA 1
ATOM 1463 C C . SER A 1 184 ? 6.071 13.352 28.053 1.00 36.25 184 SER A C 1
ATOM 1465 O O . SER A 1 184 ? 5.466 14.259 28.627 1.00 36.25 184 SER A O 1
ATOM 1467 N N . VAL A 1 185 ? 6.184 12.140 28.588 1.00 41.75 185 VAL A N 1
ATOM 1468 C CA . VAL A 1 185 ? 5.852 11.871 29.983 1.00 41.75 185 VAL A CA 1
ATOM 1469 C C . VAL A 1 185 ? 6.931 12.552 30.818 1.00 41.75 185 VAL A C 1
ATOM 1471 O O . VAL A 1 185 ? 8.050 12.055 30.940 1.00 41.75 185 VAL A O 1
ATOM 1474 N N . GLN A 1 186 ? 6.622 13.728 31.364 1.00 39.47 186 GLN A N 1
ATOM 1475 C CA . GLN A 1 186 ? 7.454 14.318 32.405 1.00 39.47 186 GLN A CA 1
ATOM 1476 C C . GLN A 1 186 ? 7.400 13.406 33.640 1.00 39.47 186 GLN A C 1
ATOM 1478 O O . GLN A 1 186 ? 6.302 13.077 34.099 1.00 39.47 186 GLN A O 1
ATOM 1483 N N . PRO A 1 187 ? 8.543 12.997 34.215 1.00 39.16 187 PRO A N 1
ATOM 1484 C CA . PRO A 1 187 ? 8.532 12.242 35.455 1.00 39.16 187 PRO A CA 1
ATOM 1485 C C . PRO A 1 187 ? 7.988 13.133 36.576 1.00 39.16 187 PRO A C 1
ATOM 1487 O O . PRO A 1 187 ? 8.565 14.165 36.920 1.00 39.16 187 PRO A O 1
ATOM 1490 N N . SER A 1 188 ? 6.857 12.733 37.156 1.00 44.34 188 SER A N 1
ATOM 1491 C CA . SER A 1 188 ? 6.296 13.381 38.336 1.00 44.34 188 SER A CA 1
ATOM 1492 C C . SER A 1 188 ? 7.255 13.219 39.518 1.00 44.34 188 SER A C 1
ATOM 1494 O O . SER A 1 188 ? 7.468 12.111 40.013 1.00 44.34 188 SER A O 1
ATOM 1496 N N . SER A 1 189 ? 7.823 14.329 39.983 1.00 42.12 189 SER A N 1
ATOM 1497 C CA . SER A 1 189 ? 8.685 14.388 41.163 1.00 42.12 189 SER A CA 1
ATOM 1498 C C . SER A 1 189 ? 7.979 13.823 42.410 1.00 42.12 189 SER A C 1
ATOM 1500 O O . SER A 1 189 ? 6.824 14.175 42.675 1.00 42.12 189 SER A O 1
ATOM 1502 N N . PRO A 1 190 ? 8.646 12.999 43.238 1.00 42.62 190 PRO A N 1
ATOM 1503 C CA . PRO A 1 190 ? 8.032 12.445 44.440 1.00 42.62 190 PRO A CA 1
ATOM 1504 C C . PRO A 1 190 ? 7.765 13.539 45.486 1.00 42.62 190 PRO A C 1
ATOM 1506 O O . PRO A 1 190 ? 8.670 14.250 45.935 1.00 42.62 190 PRO A O 1
ATOM 1509 N N . LYS A 1 191 ? 6.502 13.653 45.920 1.00 46.12 191 LYS A N 1
ATOM 1510 C CA . LYS A 1 191 ? 6.086 14.507 47.043 1.00 46.12 191 LYS A CA 1
ATOM 1511 C C . LYS A 1 191 ? 6.814 14.067 48.322 1.00 46.12 191 LYS A C 1
ATOM 1513 O O . LYS A 1 191 ? 6.536 13.000 48.869 1.00 46.12 191 LYS A O 1
ATOM 1518 N N . LYS A 1 192 ? 7.716 14.912 48.835 1.00 43.44 192 LYS A N 1
ATOM 1519 C CA . LYS A 1 192 ? 8.319 14.762 50.170 1.00 43.44 192 LYS A CA 1
ATOM 1520 C C . LYS A 1 192 ? 7.212 14.749 51.233 1.00 43.44 192 LYS A C 1
ATOM 1522 O O . LYS A 1 192 ? 6.572 15.770 51.477 1.00 43.44 192 LYS A O 1
ATOM 1527 N N . LYS A 1 193 ? 7.008 13.605 51.895 1.00 45.31 193 LYS A N 1
ATOM 1528 C CA . LYS A 1 193 ? 6.226 13.517 53.137 1.00 45.31 193 LYS A CA 1
ATOM 1529 C C . LYS A 1 193 ? 6.913 14.379 54.202 1.00 45.31 193 LYS A C 1
ATOM 1531 O O . LYS A 1 193 ? 8.007 14.046 54.655 1.00 45.31 193 LYS A O 1
ATOM 1536 N N . LYS A 1 194 ? 6.279 15.481 54.612 1.00 45.19 194 LYS A N 1
ATOM 1537 C CA . LYS A 1 194 ? 6.646 16.193 55.843 1.00 45.19 194 LYS A CA 1
ATOM 1538 C C . LYS A 1 194 ? 6.329 15.270 57.024 1.00 45.19 194 LYS A C 1
ATOM 1540 O O . LYS A 1 194 ? 5.164 14.979 57.277 1.00 45.19 194 LYS A O 1
ATOM 1545 N N . LYS A 1 195 ? 7.362 14.797 57.726 1.00 44.03 195 LYS A N 1
ATOM 1546 C CA . LYS A 1 195 ? 7.222 14.252 59.082 1.00 44.03 195 LYS A CA 1
ATOM 1547 C C . LYS A 1 195 ? 6.763 15.398 59.988 1.00 44.03 195 LYS A C 1
ATOM 1549 O O . LYS A 1 195 ? 7.481 16.385 60.108 1.00 44.03 195 LYS A O 1
ATOM 1554 N N . SER A 1 196 ? 5.578 15.278 60.580 1.00 49.25 196 SER A N 1
ATOM 1555 C CA . SER A 1 196 ? 5.174 16.112 61.712 1.00 49.25 196 SER A CA 1
ATOM 1556 C C . SER A 1 196 ? 5.631 15.412 62.981 1.00 49.25 196 SER A C 1
ATOM 1558 O O . SER A 1 196 ? 5.121 14.348 63.317 1.00 49.25 196 SER A O 1
ATOM 1560 N N . THR A 1 197 ? 6.618 15.988 63.652 1.00 47.94 197 THR A N 1
ATOM 1561 C CA . THR A 1 197 ? 6.925 15.722 65.054 1.00 47.94 197 THR A CA 1
ATOM 1562 C C . THR A 1 197 ? 6.009 16.581 65.920 1.00 47.94 197 THR A C 1
ATOM 1564 O O . THR A 1 197 ? 6.032 17.807 65.816 1.00 47.94 197 THR A O 1
ATOM 1567 N N . LYS A 1 198 ? 5.218 15.930 66.767 1.00 45.06 198 LYS A N 1
ATOM 1568 C CA . LYS A 1 198 ? 4.809 16.399 68.091 1.00 45.06 198 LYS A CA 1
ATOM 1569 C C . LYS A 1 198 ? 4.496 15.177 68.937 1.00 45.06 198 LYS A C 1
ATOM 1571 O O . LYS A 1 198 ? 3.902 14.237 68.366 1.00 45.06 198 LYS A O 1
#

pLDDT: mean 87.44, std 18.55, range [36.22, 98.5]

Secondary structure (DSSP, 8-state):
-TTTTHHHHHHHHHHHHHHHHS-HHHHHHHTS-SSTT-PPPHHHHHHHHHHHHHHHHHHHHHHHHHHHHHHHH---HHHHHHHHHHHHHHHHHHHHTSTTTT-HHHHHHHHHHHS-HHHHHHH-HHHHHHHS-HHHHHHHHHHHHHHHHHHHH-TT--THHHHHHHHHHHH-SS------------------------

InterPro domains:
  IPR006096 Glutamate/phenylalanine/leucine/valine/L-tryptophan dehydrogenase, C-terminal [PF00208] (1-74)
  IPR036291 NAD(P)-binding domain superfamily [SSF51735] (1-96)

Organism: NCBI:txid1486929